Protein AF-Q46FE6-F1 (afdb_monomer_lite)

InterPro domains:
  IPR027417 P-loop containing nucleoside triphosphate hydrolase [G3DSA:3.40.50.300] (76-225)
  IPR027417 P-loop containing nucleoside triphosphate hydrolase [SSF52540] (108-269)

Foldseek 3Di:
DVVVVVLVPDPDPVVVVVVCVVCVVVVVVVVVVVVVVVVVVVVVVVVVVVVVVVVVPPPLPDQQWAAPPVVDDPVVVVLLPQDDQFAFPPDRPDGPLVVVVVCLLDQFFEEEEAEDPQLCLSSVLNVNLCCLQPDPVNCVRHPANSAEIERPCVNPLDLVSLLVSCVVPPAAAHEYEHEADDDDVSNVVSVSVSCVVRNYHYYYYYYPVVVVVVVVVCVPGRYHYTYTDAADCPSRDDPPDDPVLVVVLCVQCVRRNRSSSVSVVVVVVVVVVVVPDPPPPDDPDDDDD

Structure (mmCIF, N/CA/C/O backbone):
data_AF-Q46FE6-F1
#
_entry.id   AF-Q46FE6-F1
#
loop_
_atom_site.group_PDB
_atom_site.id
_atom_site.type_symbol
_atom_site.label_atom_id
_atom_site.label_alt_id
_atom_site.label_comp_id
_atom_site.label_asym_id
_atom_site.label_entity_id
_atom_site.label_seq_id
_atom_site.pdbx_PDB_ins_code
_atom_site.Cartn_x
_atom_site.Cartn_y
_atom_site.Cartn_z
_atom_site.occupancy
_atom_site.B_iso_or_equiv
_atom_site.auth_seq_id
_atom_site.auth_comp_id
_atom_site.auth_asym_id
_atom_site.auth_atom_id
_atom_site.pdbx_PDB_model_num
ATOM 1 N N . MET A 1 1 ? -34.879 49.549 -33.232 1.00 48.12 1 MET A N 1
ATOM 2 C CA . MET A 1 1 ? -34.877 50.236 -34.545 1.00 48.12 1 MET A CA 1
ATOM 3 C C . MET A 1 1 ? -35.399 51.673 -34.447 1.00 48.12 1 MET A C 1
ATOM 5 O O . MET A 1 1 ? -34.692 52.559 -34.894 1.00 48.12 1 MET A O 1
ATOM 9 N N . TYR A 1 2 ? -36.538 51.933 -33.786 1.00 47.12 2 TYR A N 1
ATOM 10 C CA . TYR A 1 2 ? -37.095 53.294 -33.601 1.00 47.12 2 TYR A CA 1
ATOM 11 C C . TYR A 1 2 ? -36.161 54.287 -32.868 1.00 47.12 2 TYR A C 1
ATOM 13 O O . TYR A 1 2 ? -36.036 55.432 -33.284 1.00 47.12 2 TYR A O 1
ATOM 21 N N . TYR A 1 3 ? -35.435 53.835 -31.837 1.00 50.91 3 TYR A N 1
ATOM 22 C CA . TYR A 1 3 ? -34.499 54.673 -31.067 1.00 50.91 3 TYR A CA 1
ATOM 23 C C . TYR A 1 3 ? -33.296 55.183 -31.879 1.00 50.91 3 TYR A C 1
ATOM 25 O O . TYR A 1 3 ? -32.854 56.307 -31.681 1.00 50.91 3 TYR A O 1
ATOM 33 N N . LEU A 1 4 ? -32.795 54.389 -32.832 1.00 49.22 4 LEU A N 1
ATOM 34 C CA . LEU A 1 4 ? -31.657 54.779 -33.677 1.00 49.22 4 LEU A CA 1
ATOM 35 C C . LEU A 1 4 ? -32.050 55.829 -34.730 1.00 49.22 4 LEU A C 1
ATOM 37 O O . LEU A 1 4 ? -31.233 56.676 -35.067 1.00 49.22 4 LEU A O 1
ATOM 41 N N . ILE A 1 5 ? -33.305 55.806 -35.196 1.00 50.84 5 ILE A N 1
ATOM 42 C CA . ILE A 1 5 ? -33.861 56.793 -36.141 1.00 50.84 5 ILE A CA 1
ATOM 43 C C . ILE A 1 5 ? -34.121 58.140 -35.444 1.00 50.84 5 ILE A C 1
ATOM 45 O O . ILE A 1 5 ? -33.958 59.198 -36.042 1.00 50.84 5 ILE A O 1
ATOM 49 N N . LEU A 1 6 ? -34.503 58.116 -34.163 1.00 51.59 6 LEU A N 1
ATOM 50 C CA . LEU A 1 6 ? -34.696 59.330 -33.364 1.00 51.59 6 LEU A CA 1
ATOM 51 C C . LEU A 1 6 ? -33.366 60.035 -33.067 1.00 51.59 6 LEU A C 1
ATOM 53 O O . LEU A 1 6 ? -33.278 61.249 -33.215 1.00 51.59 6 LEU A O 1
ATOM 57 N N . ILE A 1 7 ? -32.319 59.273 -32.735 1.00 56.00 7 ILE A N 1
ATOM 58 C CA . ILE A 1 7 ? -30.980 59.810 -32.451 1.00 56.00 7 ILE A CA 1
ATOM 59 C C . ILE A 1 7 ? -30.330 60.409 -33.711 1.00 56.00 7 ILE A C 1
ATOM 61 O O . ILE A 1 7 ? -29.624 61.406 -33.608 1.00 56.00 7 ILE A O 1
ATOM 65 N N . SER A 1 8 ? -30.601 59.872 -34.910 1.00 50.47 8 SER A N 1
ATOM 66 C CA . SER A 1 8 ? -30.028 60.408 -36.157 1.00 50.47 8 SER A CA 1
ATOM 67 C C . SER A 1 8 ? -30.632 61.740 -36.617 1.00 50.47 8 SER A C 1
ATOM 69 O O . SER A 1 8 ? -30.046 62.393 -37.474 1.00 50.47 8 SER A O 1
ATOM 71 N N . ASN A 1 9 ? -31.792 62.137 -36.080 1.00 53.78 9 ASN A N 1
ATOM 72 C CA . ASN A 1 9 ? -32.474 63.392 -36.428 1.00 53.78 9 ASN A CA 1
ATOM 73 C C . ASN A 1 9 ? -32.229 64.525 -35.415 1.00 53.78 9 ASN A C 1
ATOM 75 O O . ASN A 1 9 ? -32.675 65.649 -35.642 1.00 53.78 9 ASN A O 1
ATOM 79 N N . MET A 1 10 ? -31.526 64.259 -34.311 1.00 64.38 10 MET A N 1
ATOM 80 C CA . MET A 1 10 ? -31.152 65.276 -33.326 1.00 64.38 10 MET A CA 1
ATOM 81 C C . MET A 1 10 ? -29.807 65.896 -33.728 1.00 64.38 10 MET A C 1
ATOM 83 O O . MET A 1 10 ? -28.792 65.208 -33.766 1.00 64.38 10 MET A O 1
ATOM 87 N N . MET A 1 11 ? -29.786 67.194 -34.057 1.00 53.22 11 MET A N 1
ATOM 88 C CA . MET A 1 11 ? -28.569 67.879 -34.538 1.00 53.22 11 MET A CA 1
ATOM 89 C C . MET A 1 11 ? -27.708 68.497 -33.425 1.00 53.22 11 MET A C 1
ATOM 91 O O . MET A 1 11 ? -26.650 69.051 -33.718 1.00 53.22 11 MET A O 1
ATOM 95 N N . ASN A 1 12 ? -28.129 68.420 -32.158 1.00 67.69 12 ASN A N 1
ATOM 96 C CA . ASN A 1 12 ? -27.389 68.991 -31.036 1.00 67.69 12 ASN A CA 1
ATOM 97 C C . ASN A 1 12 ? -26.986 67.911 -30.021 1.00 67.69 12 ASN A C 1
ATOM 99 O O . ASN A 1 12 ? -27.822 67.149 -29.533 1.00 67.69 12 ASN A O 1
ATOM 103 N N . LEU A 1 13 ? -25.695 67.873 -29.681 1.00 54.94 13 LEU A N 1
ATOM 104 C CA . LEU A 1 13 ? -25.116 66.923 -28.729 1.00 54.94 13 LEU A CA 1
ATOM 105 C C . LEU A 1 13 ? -25.772 67.000 -27.342 1.00 54.94 13 LEU A C 1
ATOM 107 O O . LEU A 1 13 ? -25.928 65.963 -26.703 1.00 54.94 13 LEU A O 1
ATOM 111 N N . SER A 1 14 ? -26.218 68.183 -26.900 1.00 65.62 14 SER A N 1
ATOM 112 C CA . SER A 1 14 ? -26.852 68.333 -25.581 1.00 65.62 14 SER A CA 1
ATOM 113 C C . SER A 1 14 ? -28.223 67.650 -25.489 1.00 65.62 14 SER A C 1
ATOM 115 O O . SER A 1 14 ? -28.609 67.164 -24.424 1.00 65.62 14 SER A O 1
ATOM 117 N N . GLU A 1 15 ? -28.960 67.565 -26.599 1.00 62.66 15 GLU A N 1
ATOM 118 C CA . GLU A 1 15 ? -30.253 66.873 -26.652 1.00 62.66 15 GLU A CA 1
ATOM 119 C C . GLU A 1 15 ? -30.069 65.353 -26.638 1.00 62.66 15 GLU A C 1
ATOM 121 O O . GLU A 1 15 ? -30.792 64.649 -25.930 1.00 62.66 15 GLU A O 1
ATOM 126 N N . ILE A 1 16 ? -29.047 64.856 -27.344 1.00 57.28 16 ILE A N 1
ATOM 127 C CA . ILE A 1 16 ? -28.654 63.441 -27.328 1.00 57.28 16 ILE A CA 1
ATOM 128 C C . ILE A 1 16 ? -28.212 63.032 -25.917 1.00 57.28 16 ILE A C 1
ATOM 130 O O . ILE A 1 16 ? -28.649 62.000 -25.408 1.00 57.28 16 ILE A O 1
ATOM 134 N N . GLU A 1 17 ? -27.398 63.853 -25.254 1.00 56.66 17 GLU A N 1
ATOM 135 C CA . GLU A 1 17 ? -26.891 63.582 -23.906 1.00 56.66 17 GLU A CA 1
ATOM 136 C C . GLU A 1 17 ? -28.017 63.568 -22.858 1.00 56.66 17 GLU A C 1
ATOM 138 O O . GLU A 1 17 ? -28.085 62.666 -22.022 1.00 56.66 17 GLU A O 1
ATOM 143 N N . THR A 1 18 ? -28.977 64.493 -22.960 1.00 67.19 18 THR A N 1
ATOM 144 C CA . THR A 1 18 ? -30.162 64.526 -22.084 1.00 67.19 18 THR A CA 1
ATOM 145 C C . THR A 1 18 ? -31.063 63.307 -22.314 1.00 67.19 18 THR A C 1
ATOM 147 O O . THR A 1 18 ? -31.519 62.672 -21.359 1.00 67.19 18 THR A O 1
ATOM 150 N N . TYR A 1 19 ? -31.283 62.918 -23.574 1.00 63.41 19 TYR A N 1
ATOM 151 C CA . TYR A 1 19 ? -32.098 61.754 -23.923 1.00 63.41 19 TYR A CA 1
ATOM 152 C C . TYR A 1 19 ? -31.478 60.441 -23.424 1.00 63.41 19 TYR A C 1
ATOM 154 O O . TYR A 1 19 ? -32.167 59.626 -22.801 1.00 63.41 19 TYR A O 1
ATOM 162 N N . ILE A 1 20 ? -30.168 60.267 -23.634 1.00 57.81 20 ILE A N 1
ATOM 163 C CA . ILE A 1 20 ? -29.399 59.106 -23.173 1.00 57.81 20 ILE A CA 1
ATOM 164 C C . ILE A 1 20 ? -29.405 59.027 -21.643 1.00 57.81 20 ILE A C 1
ATOM 166 O O . ILE A 1 20 ? -29.711 57.966 -21.104 1.00 57.81 20 ILE A O 1
ATOM 170 N N . ASN A 1 21 ? -29.167 60.137 -20.937 1.00 59.41 21 ASN A N 1
ATOM 171 C CA . ASN A 1 21 ? -29.178 60.157 -19.471 1.00 59.41 21 ASN A CA 1
ATOM 172 C C . ASN A 1 21 ? -30.553 59.822 -18.878 1.00 59.41 21 ASN A C 1
ATOM 174 O O . ASN A 1 21 ? -30.626 59.101 -17.887 1.00 59.41 21 ASN A O 1
ATOM 178 N N . THR A 1 22 ? -31.645 60.239 -19.524 1.00 65.56 22 THR A N 1
ATOM 179 C CA . THR A 1 22 ? -33.011 59.914 -19.065 1.00 65.56 22 THR A CA 1
ATOM 180 C C . THR A 1 22 ? -33.338 58.416 -19.229 1.00 65.56 22 THR A C 1
ATOM 182 O O . THR A 1 22 ? -34.149 57.865 -18.491 1.00 65.56 22 THR A O 1
ATOM 185 N N . HIS A 1 23 ? -32.705 57.723 -20.183 1.00 57.75 23 HIS A N 1
ATOM 186 C CA . HIS A 1 23 ? -33.013 56.319 -20.504 1.00 57.75 23 HIS A CA 1
ATOM 187 C C . HIS A 1 23 ? -31.938 55.328 -20.017 1.00 57.75 23 HIS A C 1
ATOM 189 O O . HIS A 1 23 ? -32.174 54.117 -20.009 1.00 57.75 23 HIS A O 1
ATOM 195 N N . LEU A 1 24 ? -30.782 55.823 -19.565 1.00 54.03 24 LEU A N 1
ATOM 196 C CA . LEU A 1 24 ? -29.674 55.037 -19.013 1.00 54.03 24 LEU A CA 1
ATOM 197 C C . LEU A 1 24 ? -30.072 54.263 -17.752 1.00 54.03 24 LEU A C 1
ATOM 199 O O . LEU A 1 24 ? -29.696 53.099 -17.622 1.00 54.03 24 LEU A O 1
ATOM 2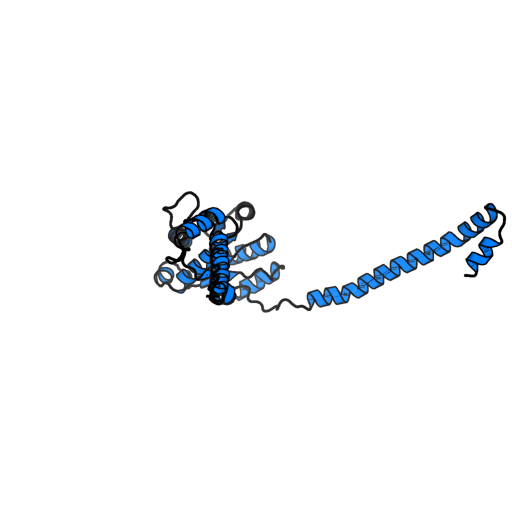03 N N . GLU A 1 25 ? -30.890 54.848 -16.872 1.00 56.03 25 GLU A N 1
ATOM 204 C CA . GLU A 1 25 ? -31.422 54.140 -15.697 1.00 56.03 25 GLU A CA 1
ATOM 205 C C . GLU A 1 25 ? -32.299 52.951 -16.108 1.00 56.03 25 GLU A C 1
ATOM 207 O O . GLU A 1 25 ? -32.185 51.860 -15.552 1.00 56.03 25 GLU A O 1
ATOM 212 N N . SER A 1 26 ? -33.104 53.107 -17.161 1.00 54.34 26 SER A N 1
ATOM 213 C CA . SER A 1 26 ? -33.948 52.023 -17.680 1.00 54.34 26 SER A CA 1
ATOM 214 C C . SER A 1 26 ? -33.115 50.906 -18.324 1.00 54.34 26 SER A C 1
ATOM 216 O O . SER A 1 26 ? -33.401 49.726 -18.129 1.00 54.34 26 SER A O 1
ATOM 218 N N . ILE A 1 27 ? -32.038 51.250 -19.041 1.00 55.53 27 ILE A N 1
ATOM 219 C CA . ILE A 1 27 ? -31.111 50.274 -19.641 1.00 55.53 27 ILE A CA 1
ATOM 220 C C . ILE A 1 27 ? -30.300 49.545 -18.558 1.00 55.53 27 ILE A C 1
ATOM 222 O O . ILE A 1 27 ? -30.116 48.330 -18.651 1.00 55.53 27 ILE A O 1
ATOM 226 N N . SER A 1 28 ? -29.864 50.249 -17.509 1.00 53.69 28 SER A N 1
ATOM 227 C CA . SER A 1 28 ? -29.183 49.687 -16.333 1.00 53.69 28 SER A CA 1
ATOM 228 C C . SER A 1 28 ? -30.071 48.693 -15.579 1.00 53.69 28 SER A C 1
ATOM 230 O O . SER A 1 28 ? -29.632 47.590 -15.246 1.00 53.69 28 SER A O 1
ATOM 232 N N . VAL A 1 29 ? -31.342 49.035 -15.364 1.00 55.00 29 VAL A N 1
ATOM 233 C CA . VAL A 1 29 ? -32.309 48.147 -14.708 1.00 55.00 29 VAL A CA 1
ATOM 234 C C . VAL A 1 29 ? -32.585 46.914 -15.571 1.00 55.00 29 VAL A C 1
ATOM 236 O O . VAL A 1 29 ? -32.535 45.796 -15.064 1.00 55.00 29 VAL A O 1
ATOM 239 N N . VAL A 1 30 ? -32.778 47.070 -16.885 1.00 54.84 30 VAL A N 1
ATOM 240 C CA . VAL A 1 30 ? -33.008 45.935 -17.799 1.00 54.84 30 VAL A CA 1
ATOM 241 C C . VAL A 1 30 ? -31.784 45.018 -17.893 1.00 54.84 30 VAL A C 1
ATOM 243 O O . VAL A 1 30 ? -31.932 43.797 -17.851 1.00 54.84 30 VAL A O 1
ATOM 246 N N . THR A 1 31 ? -30.570 45.568 -17.957 1.00 55.00 31 THR A N 1
ATOM 247 C CA . THR A 1 31 ? -29.330 44.767 -17.977 1.00 55.00 31 THR A CA 1
ATOM 248 C C . THR A 1 31 ? -29.062 44.072 -16.647 1.00 55.00 31 THR A C 1
ATOM 250 O O . THR A 1 31 ? -28.608 42.929 -16.646 1.00 55.00 31 THR A O 1
ATOM 253 N N . THR A 1 32 ? -29.420 44.694 -15.522 1.00 55.72 32 THR A N 1
ATOM 254 C CA . THR A 1 32 ? -29.305 44.081 -14.192 1.00 55.72 32 THR A CA 1
ATOM 255 C C . THR A 1 32 ? -30.332 42.963 -14.013 1.00 55.72 32 THR A C 1
ATOM 257 O O . THR A 1 32 ? -29.978 41.874 -13.566 1.00 55.72 32 THR A O 1
ATOM 260 N N . ILE A 1 33 ? -31.583 43.170 -14.438 1.00 56.84 33 ILE A N 1
ATOM 261 C CA . ILE A 1 33 ? -32.623 42.132 -14.417 1.00 56.84 33 ILE A CA 1
ATOM 262 C C . ILE A 1 33 ? -32.221 40.960 -15.317 1.00 56.84 33 ILE A C 1
ATOM 264 O O . ILE A 1 33 ? -32.300 39.812 -14.882 1.00 56.84 33 ILE A O 1
ATOM 268 N N . LEU A 1 34 ? -31.732 41.216 -16.534 1.00 51.91 34 LEU A N 1
ATOM 269 C CA . LEU A 1 34 ? -31.258 40.161 -17.436 1.00 51.91 34 LEU A CA 1
ATOM 270 C C . LEU A 1 34 ? -30.032 39.430 -16.869 1.00 51.91 34 LEU A C 1
ATOM 272 O O . LEU A 1 34 ? -29.997 38.202 -16.903 1.00 51.91 34 LEU A O 1
ATOM 276 N N . GLY A 1 35 ? -29.069 40.145 -16.282 1.00 58.19 35 GLY A N 1
ATOM 277 C CA . GLY A 1 35 ? -27.884 39.551 -15.656 1.00 58.19 35 GLY A CA 1
ATOM 278 C C . GLY A 1 35 ? -28.224 38.650 -14.464 1.00 58.19 35 GLY A C 1
ATOM 279 O O . GLY A 1 35 ? -27.747 37.516 -14.384 1.00 58.19 35 GLY A O 1
ATOM 280 N N . VAL A 1 36 ? -29.115 39.106 -13.577 1.00 58.72 36 VAL A N 1
ATOM 281 C CA . VAL A 1 36 ? -29.601 38.319 -12.430 1.00 58.72 36 VAL A CA 1
ATOM 282 C C . VAL A 1 36 ? -30.422 37.114 -12.900 1.00 58.72 36 VAL A C 1
ATOM 284 O O . VAL A 1 36 ? -30.271 36.017 -12.361 1.00 58.72 36 VAL A O 1
ATOM 287 N N . SER A 1 37 ? -31.228 37.276 -13.952 1.00 61.78 37 SER A N 1
ATOM 288 C CA . SER A 1 37 ? -32.029 36.190 -14.530 1.00 61.78 37 SER A CA 1
ATOM 289 C C . SER A 1 37 ? -31.157 35.104 -15.163 1.00 61.78 37 SER A C 1
ATOM 291 O O . SER A 1 37 ? -31.421 33.920 -14.963 1.00 61.78 37 SER A O 1
ATOM 293 N N . VAL A 1 38 ? -30.085 35.481 -15.869 1.00 63.56 38 VAL A N 1
ATOM 294 C CA . VAL A 1 38 ? -29.125 34.538 -16.467 1.00 63.56 38 VAL A CA 1
ATOM 295 C C . VAL A 1 38 ? -28.340 33.790 -15.388 1.00 63.56 38 VAL A C 1
ATOM 297 O O . VAL A 1 38 ? -28.182 32.576 -15.494 1.00 63.56 38 VAL A O 1
ATOM 300 N N . LEU A 1 39 ? -27.904 34.460 -14.316 1.00 62.41 39 LEU A N 1
ATOM 301 C CA . LEU A 1 39 ? -27.237 33.795 -13.188 1.00 62.41 39 LEU A CA 1
ATOM 302 C C . LEU A 1 39 ? -28.177 32.837 -12.440 1.00 62.41 39 LEU A C 1
ATOM 304 O O . LEU A 1 39 ? -27.767 31.732 -12.082 1.00 62.41 39 LEU A O 1
ATOM 308 N N . GLY A 1 40 ? -29.444 33.219 -12.257 1.00 63.44 40 GLY A N 1
ATOM 309 C CA . GLY A 1 40 ? -30.478 32.351 -11.692 1.00 63.44 40 GLY A CA 1
ATOM 310 C C . GLY A 1 40 ? -30.757 31.124 -12.564 1.00 63.44 40 GLY A C 1
ATOM 311 O O . GLY A 1 40 ? -30.813 30.006 -12.051 1.00 63.44 40 GLY A O 1
ATOM 312 N N . LEU A 1 41 ? -30.850 31.307 -13.886 1.00 62.56 41 LEU A N 1
ATOM 313 C CA . LEU A 1 41 ? -31.011 30.227 -14.866 1.00 62.56 41 LEU A CA 1
ATOM 314 C C . LEU A 1 41 ? -29.798 29.299 -14.905 1.00 62.56 41 LEU A C 1
ATOM 316 O O . LEU A 1 41 ? -29.973 28.084 -14.892 1.00 62.56 41 LEU A O 1
ATOM 320 N N . LEU A 1 42 ? -28.575 29.836 -14.883 1.00 58.81 42 LEU A N 1
ATOM 321 C CA . LEU A 1 42 ? -27.358 29.031 -14.791 1.00 58.81 42 LEU A CA 1
ATOM 322 C C . LEU A 1 42 ? -27.342 28.233 -13.485 1.00 58.81 42 LEU A C 1
ATOM 324 O O . LEU A 1 42 ? -27.156 27.021 -13.525 1.00 58.81 42 LEU A O 1
ATOM 328 N N . GLY A 1 43 ? -27.629 28.855 -12.338 1.00 62.53 43 GLY A N 1
ATOM 329 C CA . GLY A 1 43 ? -27.749 28.150 -11.057 1.00 62.53 43 GLY A CA 1
ATOM 330 C C . GLY A 1 43 ? -28.816 27.048 -11.077 1.00 62.53 43 GLY A C 1
ATOM 331 O O . GLY A 1 43 ? -28.580 25.949 -10.568 1.00 62.53 43 GLY A O 1
ATOM 332 N N . TYR A 1 44 ? -29.959 27.306 -11.719 1.00 67.94 44 TYR A N 1
ATOM 333 C CA . TYR A 1 44 ? -31.041 26.337 -11.882 1.00 67.94 44 TYR A CA 1
ATOM 334 C C . TYR A 1 44 ? -30.680 25.201 -12.843 1.00 67.94 44 TYR A C 1
ATOM 336 O O . TYR A 1 44 ? -31.029 24.067 -12.547 1.00 67.94 44 TYR A O 1
ATOM 344 N N . MET A 1 45 ? -29.944 25.454 -13.932 1.00 61.19 45 MET A N 1
ATOM 345 C CA . MET A 1 45 ? -29.458 24.411 -14.849 1.00 61.19 45 MET A CA 1
ATOM 346 C C . MET A 1 45 ? -28.287 23.610 -14.265 1.00 61.19 45 MET A C 1
ATOM 348 O O . MET A 1 45 ? -28.179 22.405 -14.493 1.00 61.19 45 MET A O 1
ATOM 352 N N . PHE A 1 46 ? -27.431 24.236 -13.455 1.00 60.69 46 PHE A N 1
ATOM 353 C CA . PHE A 1 46 ? -26.352 23.543 -12.753 1.00 60.69 46 PHE A CA 1
ATOM 354 C C . PHE A 1 46 ? -26.856 22.712 -11.572 1.00 60.69 46 PHE A C 1
ATOM 356 O O . PHE A 1 46 ? -26.171 21.776 -11.171 1.00 60.69 46 PHE A O 1
ATOM 363 N N . LYS A 1 47 ? -28.046 22.981 -11.022 1.00 61.75 47 LYS A N 1
ATOM 364 C CA . LYS A 1 47 ? -28.641 22.177 -9.943 1.00 61.75 47 LYS A CA 1
ATOM 365 C C . LYS A 1 47 ? -28.925 20.719 -10.355 1.00 61.75 47 LYS A C 1
ATOM 367 O O . LYS A 1 47 ? -28.412 19.838 -9.666 1.00 61.75 47 LYS A O 1
ATOM 372 N N . PRO A 1 48 ? -29.630 20.415 -11.463 1.00 57.28 48 PRO A N 1
ATOM 373 C CA . PRO A 1 48 ? -29.806 19.052 -11.944 1.00 57.28 48 PRO A CA 1
ATOM 374 C C . PRO A 1 48 ? -28.497 18.452 -12.451 1.00 57.28 48 PRO A C 1
ATOM 376 O O . PRO A 1 48 ? -28.319 17.259 -12.280 1.00 57.28 48 PRO A O 1
ATOM 379 N N . ILE A 1 49 ? -27.539 19.230 -12.976 1.00 57.34 49 ILE A N 1
ATOM 380 C CA . ILE A 1 49 ? -26.197 18.713 -13.320 1.00 57.34 49 ILE A CA 1
ATOM 381 C C . ILE A 1 49 ? -25.422 18.321 -12.056 1.00 57.34 49 ILE A C 1
ATOM 383 O O . ILE A 1 49 ? -24.812 17.262 -12.017 1.00 57.34 49 ILE A O 1
ATOM 387 N N . ARG A 1 50 ? -25.478 19.115 -10.985 1.00 51.59 50 ARG A N 1
ATOM 388 C CA . ARG A 1 50 ? -24.862 18.808 -9.684 1.00 51.59 50 ARG A CA 1
ATOM 389 C C . ARG A 1 50 ? -25.552 17.631 -9.001 1.00 51.59 50 ARG A C 1
ATOM 391 O O . ARG A 1 50 ? -24.882 16.806 -8.385 1.00 51.59 50 ARG A O 1
ATOM 398 N N . GLU A 1 51 ? -26.874 17.533 -9.116 1.00 52.66 51 GLU A N 1
ATOM 399 C CA . GLU A 1 51 ? -27.637 16.373 -8.659 1.00 52.66 51 GLU A CA 1
ATOM 400 C C . GLU A 1 51 ? -27.384 15.143 -9.528 1.00 52.66 51 GLU A C 1
ATOM 402 O O . GLU A 1 51 ? -27.319 14.061 -8.969 1.00 52.66 51 GLU A O 1
ATOM 407 N N . TYR A 1 52 ? -27.155 15.286 -10.837 1.00 46.81 52 TYR A N 1
ATOM 408 C CA . TYR A 1 52 ? -26.780 14.208 -11.756 1.00 46.81 52 TYR A CA 1
ATOM 409 C C . TYR A 1 52 ? -25.340 13.751 -11.522 1.00 46.81 52 TYR A C 1
ATOM 411 O O . TYR A 1 52 ? -25.105 12.560 -11.455 1.00 46.81 52 TYR A O 1
ATOM 419 N N . ILE A 1 53 ? -24.391 14.652 -11.259 1.00 47.25 53 ILE A N 1
ATOM 420 C CA . ILE A 1 53 ? -23.030 14.314 -10.807 1.00 47.25 53 ILE A CA 1
ATOM 421 C C . ILE A 1 53 ? -23.071 13.632 -9.427 1.00 47.25 53 ILE A C 1
ATOM 423 O O . ILE A 1 53 ? -22.288 12.724 -9.175 1.00 47.25 53 ILE A O 1
ATOM 427 N N . ARG A 1 54 ? -24.020 13.994 -8.547 1.00 40.38 54 ARG A N 1
ATOM 428 C CA . ARG A 1 54 ? -24.302 13.251 -7.300 1.00 40.38 54 ARG A CA 1
ATOM 429 C C . ARG A 1 54 ? -25.045 11.920 -7.532 1.00 40.38 54 ARG A C 1
ATOM 431 O O . ARG A 1 54 ? -24.876 11.008 -6.727 1.00 40.38 54 ARG A O 1
ATOM 438 N N . LYS A 1 55 ? -25.871 11.811 -8.585 1.00 33.38 55 LYS A N 1
ATOM 439 C CA . LYS A 1 55 ? -26.677 10.632 -8.980 1.00 33.38 55 LYS A CA 1
ATOM 440 C C . LYS A 1 55 ? -25.957 9.667 -9.915 1.00 33.38 55 LYS A C 1
ATOM 442 O O . LYS A 1 55 ? -26.394 8.523 -9.991 1.00 33.38 55 LYS A O 1
ATOM 447 N N . VAL A 1 56 ? -24.839 10.049 -10.538 1.00 35.84 56 VAL A N 1
ATOM 448 C CA . VAL A 1 56 ? -23.759 9.126 -10.920 1.00 35.84 56 VAL A CA 1
ATOM 449 C C . VAL A 1 56 ? -23.131 8.681 -9.605 1.00 35.84 56 VAL A C 1
ATOM 451 O O . VAL A 1 56 ? -22.034 9.049 -9.198 1.00 35.84 56 VAL A O 1
ATOM 454 N N . SER A 1 57 ? -23.972 7.971 -8.872 1.00 35.78 57 SER A N 1
ATOM 455 C CA . SER A 1 57 ? -23.799 7.482 -7.542 1.00 35.78 57 SER A CA 1
ATOM 456 C C . SER A 1 57 ? -22.595 6.575 -7.585 1.00 35.78 57 SER A C 1
ATOM 458 O O . SER A 1 57 ? -22.625 5.490 -8.173 1.00 35.78 57 SER A O 1
ATOM 460 N N . THR A 1 58 ? -21.541 7.017 -6.913 1.00 43.66 58 THR A N 1
ATOM 461 C CA . THR A 1 58 ? -20.703 6.107 -6.151 1.00 43.66 58 THR A CA 1
ATOM 462 C C . THR A 1 58 ? -21.618 5.051 -5.528 1.00 43.66 58 THR A C 1
ATOM 464 O O . THR A 1 58 ? -22.588 5.413 -4.855 1.00 43.66 58 THR A O 1
ATOM 467 N N . PRO A 1 59 ? -21.392 3.750 -5.766 1.00 41.44 59 PRO A N 1
ATOM 468 C CA . PRO A 1 59 ? -22.173 2.743 -5.079 1.00 41.44 59 PRO A CA 1
ATOM 469 C C . PRO A 1 59 ? -21.967 2.987 -3.584 1.00 41.44 59 PRO A C 1
ATOM 471 O O . PRO A 1 59 ? -20.836 2.889 -3.103 1.00 41.44 59 PRO A O 1
ATOM 474 N N . LYS A 1 60 ? -23.044 3.291 -2.847 1.00 46.06 60 LYS A N 1
ATOM 475 C CA . LYS A 1 60 ? -23.062 3.301 -1.368 1.00 46.06 60 LYS A CA 1
ATOM 476 C C . LYS A 1 60 ? -22.615 1.950 -0.768 1.00 46.06 60 LYS A C 1
ATOM 478 O O . LYS A 1 60 ? -22.374 1.843 0.439 1.00 46.06 60 LYS A O 1
ATOM 483 N N . ASP A 1 61 ? -22.450 0.957 -1.639 1.00 54.19 61 ASP A N 1
ATOM 484 C CA . ASP A 1 61 ? -22.127 -0.435 -1.365 1.00 54.19 61 ASP A CA 1
ATOM 485 C C . ASP A 1 61 ? -20.728 -0.852 -1.823 1.00 54.19 61 ASP A C 1
ATOM 487 O O . ASP A 1 61 ? -20.401 -2.031 -1.732 1.00 54.19 61 ASP A O 1
ATOM 491 N N . ALA A 1 62 ? -19.878 0.071 -2.300 1.00 63.34 62 ALA A N 1
ATOM 492 C CA . ALA A 1 62 ? -18.468 -0.276 -2.465 1.00 63.34 62 ALA A CA 1
ATOM 493 C C . ALA A 1 62 ? -17.931 -0.779 -1.115 1.00 63.34 62 ALA A C 1
ATOM 495 O O . ALA A 1 62 ? -18.244 -0.216 -0.066 1.00 63.34 62 ALA A O 1
ATOM 496 N N . ASP A 1 63 ? -17.183 -1.876 -1.115 1.00 83.31 63 ASP A N 1
ATOM 497 C CA . ASP A 1 63 ? -16.613 -2.402 0.116 1.00 83.31 63 ASP A CA 1
ATOM 498 C C . ASP A 1 63 ? -15.414 -1.540 0.533 1.00 83.31 63 ASP A C 1
ATOM 500 O O . ASP A 1 63 ? -14.452 -1.386 -0.220 1.00 83.31 63 ASP A O 1
ATOM 504 N N . ILE A 1 64 ? -15.465 -0.977 1.745 1.00 89.88 64 ILE A N 1
ATOM 505 C CA . ILE A 1 64 ? -14.345 -0.213 2.318 1.00 89.88 64 ILE A CA 1
ATOM 506 C C . ILE A 1 64 ? -13.138 -1.106 2.624 1.00 89.88 64 ILE A C 1
ATOM 508 O O . ILE A 1 64 ? -12.000 -0.652 2.562 1.00 89.88 64 ILE A O 1
ATOM 512 N N . LEU A 1 65 ? -13.389 -2.374 2.948 1.00 91.00 65 LEU A N 1
ATOM 513 C CA . LEU A 1 65 ? -12.380 -3.382 3.235 1.00 91.00 65 LEU A CA 1
ATOM 514 C C . LEU A 1 65 ? -12.497 -4.483 2.191 1.00 91.00 65 LEU A C 1
ATOM 516 O O . LEU A 1 65 ? -13.529 -5.147 2.113 1.00 91.00 65 LEU A O 1
ATOM 520 N N . VAL A 1 66 ? -11.441 -4.680 1.412 1.00 90.69 66 VAL A N 1
ATOM 521 C CA . VAL A 1 66 ? -11.425 -5.648 0.312 1.00 90.69 66 VAL A CA 1
ATOM 522 C C . VAL A 1 66 ? -10.151 -6.477 0.327 1.00 90.69 66 VAL A C 1
ATOM 524 O O . VAL A 1 66 ? -9.102 -6.045 0.799 1.00 90.69 66 VAL A O 1
ATOM 527 N N . GLU A 1 67 ? -10.242 -7.694 -0.191 1.00 87.88 67 GLU A N 1
ATOM 528 C CA . GLU A 1 67 ? -9.062 -8.506 -0.479 1.00 87.88 67 GLU A CA 1
ATOM 529 C C . GLU A 1 67 ? -8.330 -7.966 -1.716 1.00 87.88 67 GLU A C 1
ATOM 531 O O . GLU A 1 67 ? -8.913 -7.245 -2.529 1.00 87.88 67 GLU A O 1
ATOM 536 N N . TYR A 1 68 ? -7.037 -8.280 -1.851 1.00 87.19 68 TYR A N 1
ATOM 537 C CA . TYR A 1 68 ? -6.206 -7.698 -2.912 1.00 87.19 68 TYR A CA 1
ATOM 538 C C . TYR A 1 68 ? -6.720 -8.050 -4.319 1.00 87.19 68 TYR A C 1
ATOM 540 O O . TYR A 1 68 ? -6.672 -7.221 -5.219 1.00 87.19 68 TYR A O 1
ATOM 548 N N . ASP A 1 69 ? -7.243 -9.260 -4.506 1.00 85.62 69 ASP A N 1
ATOM 549 C CA . ASP A 1 69 ? -7.785 -9.765 -5.773 1.00 85.62 69 ASP A CA 1
ATOM 550 C C . ASP A 1 69 ? -9.060 -9.035 -6.216 1.00 85.62 69 ASP A C 1
ATOM 552 O O . ASP A 1 69 ? -9.351 -8.974 -7.405 1.00 85.62 69 ASP A O 1
ATOM 556 N N . LYS A 1 70 ? -9.795 -8.442 -5.270 1.00 87.81 70 LYS A N 1
ATOM 557 C CA . LYS A 1 70 ? -10.949 -7.569 -5.530 1.00 87.81 70 LYS A CA 1
ATOM 558 C C . LYS A 1 70 ? -10.579 -6.087 -5.582 1.00 87.81 70 LYS A C 1
ATOM 560 O O . LYS A 1 70 ? -11.353 -5.287 -6.104 1.00 87.81 70 LYS A O 1
ATOM 565 N N . TYR A 1 71 ? -9.443 -5.706 -4.997 1.00 86.31 71 TYR A N 1
ATOM 566 C CA . TYR A 1 71 ? -8.952 -4.327 -5.000 1.00 86.31 71 TYR A CA 1
ATOM 567 C C . TYR A 1 71 ? -8.353 -3.938 -6.358 1.00 86.31 71 TYR A C 1
ATOM 569 O O . TYR A 1 71 ? -8.544 -2.808 -6.808 1.00 86.31 71 TYR A O 1
ATOM 577 N N . PHE A 1 72 ? -7.651 -4.870 -7.005 1.00 84.81 72 PHE A N 1
ATOM 578 C CA . PHE A 1 72 ? -7.010 -4.673 -8.304 1.00 84.81 72 PHE A CA 1
ATOM 579 C C . PHE A 1 72 ? -7.785 -5.379 -9.417 1.00 84.81 72 PHE A C 1
ATOM 581 O O . PHE A 1 72 ? -8.363 -6.443 -9.218 1.00 84.81 72 PHE A O 1
ATOM 588 N N . THR A 1 73 ? -7.768 -4.801 -10.613 1.00 84.38 73 THR A N 1
ATOM 589 C CA . THR A 1 73 ? -8.271 -5.462 -11.822 1.00 84.38 73 THR A CA 1
ATOM 590 C C . THR A 1 73 ? -7.336 -6.592 -12.262 1.00 84.38 73 THR A C 1
ATOM 592 O O . THR A 1 73 ? -6.135 -6.556 -11.987 1.00 84.38 73 THR A O 1
ATOM 595 N N . GLU A 1 74 ? -7.851 -7.567 -13.017 1.00 80.50 74 GLU A N 1
ATOM 596 C CA . GLU A 1 74 ? -7.039 -8.663 -13.578 1.00 80.50 74 GLU A CA 1
ATOM 597 C C . GLU A 1 74 ? -5.837 -8.133 -14.374 1.00 80.50 74 GLU A C 1
ATOM 599 O O . GLU A 1 74 ? -4.706 -8.548 -14.142 1.00 80.50 74 GLU A O 1
ATOM 604 N N . LYS A 1 75 ? -6.055 -7.114 -15.216 1.00 78.62 75 LYS A N 1
ATOM 605 C CA . LYS A 1 75 ? -4.993 -6.462 -15.999 1.00 78.62 75 LYS A CA 1
ATOM 606 C C . LYS A 1 75 ? -3.920 -5.797 -15.133 1.00 78.62 75 LYS A C 1
ATOM 608 O O . LYS A 1 75 ? -2.756 -5.752 -15.526 1.00 78.62 75 LYS A O 1
ATOM 613 N N . GLU A 1 76 ? -4.288 -5.223 -13.987 1.00 80.38 76 GLU A N 1
ATOM 614 C CA . GLU A 1 76 ? -3.313 -4.669 -13.038 1.00 80.38 76 GLU A CA 1
ATOM 615 C C . GLU A 1 76 ? -2.511 -5.791 -12.371 1.00 80.38 76 GLU A C 1
ATOM 617 O O . GLU A 1 76 ? -1.291 -5.686 -12.262 1.00 80.38 76 GLU A O 1
ATOM 622 N N . LEU A 1 77 ? -3.169 -6.885 -11.979 1.00 81.00 77 LEU A N 1
ATOM 623 C CA . LEU A 1 77 ? -2.511 -8.038 -11.365 1.00 81.00 77 LEU A CA 1
ATOM 624 C C . LEU A 1 77 ? -1.553 -8.751 -12.326 1.00 81.00 77 LEU A C 1
ATOM 626 O O . LEU A 1 77 ? -0.466 -9.135 -11.900 1.00 81.00 77 LEU A O 1
ATOM 630 N N . GLU A 1 78 ? -1.912 -8.888 -13.603 1.00 79.06 78 GLU A N 1
ATOM 631 C CA . GLU A 1 78 ? -1.054 -9.468 -14.645 1.00 79.06 78 GLU A CA 1
ATOM 632 C C . GLU A 1 78 ? 0.253 -8.685 -14.804 1.00 79.06 78 GLU A C 1
ATOM 634 O O . GLU A 1 78 ? 1.336 -9.267 -14.743 1.00 79.06 78 GLU A O 1
ATOM 639 N N . LYS A 1 79 ? 0.170 -7.352 -14.913 1.00 72.31 79 LYS A N 1
ATOM 640 C CA . LYS A 1 79 ? 1.351 -6.470 -14.993 1.00 72.31 79 LYS A CA 1
ATOM 641 C C . LYS A 1 79 ? 2.242 -6.569 -13.761 1.00 72.31 79 LYS A C 1
ATOM 643 O O . LYS A 1 79 ? 3.455 -6.399 -13.841 1.00 72.31 79 LYS A O 1
ATOM 648 N N . LEU A 1 80 ? 1.631 -6.828 -12.611 1.00 73.25 80 LEU A N 1
ATOM 649 C CA . LEU A 1 80 ? 2.323 -6.988 -11.343 1.00 73.25 80 LEU A CA 1
ATOM 650 C C . LEU A 1 80 ? 2.802 -8.427 -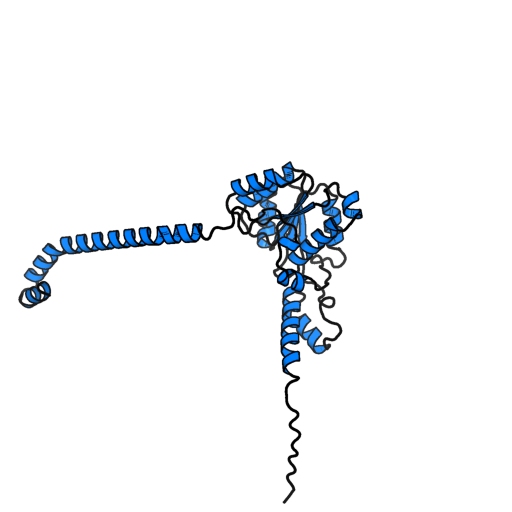11.121 1.00 73.25 80 LEU A C 1
ATOM 652 O O . LEU A 1 80 ? 3.436 -8.674 -10.110 1.00 73.25 80 LEU A O 1
ATOM 656 N N . ASN A 1 81 ? 2.566 -9.389 -12.015 1.00 71.75 81 ASN A N 1
ATOM 657 C CA . ASN A 1 81 ? 2.994 -10.774 -11.789 1.00 71.75 81 ASN A CA 1
ATOM 658 C C . ASN A 1 81 ? 4.472 -11.033 -12.137 1.00 71.75 81 ASN A C 1
ATOM 660 O O . ASN A 1 81 ? 4.951 -12.159 -12.029 1.00 71.75 81 ASN A O 1
ATOM 664 N N . ILE A 1 82 ? 5.207 -9.992 -12.532 1.00 68.62 82 ILE A N 1
ATOM 665 C CA . ILE A 1 82 ? 6.621 -10.089 -12.889 1.00 68.62 82 ILE A CA 1
ATOM 666 C C . ILE A 1 82 ? 7.447 -10.210 -11.597 1.00 68.62 82 ILE A C 1
ATOM 668 O O . ILE A 1 82 ? 7.300 -9.373 -10.695 1.00 68.62 82 ILE A O 1
ATOM 672 N N . PRO A 1 83 ? 8.260 -11.271 -11.449 1.00 64.19 83 PRO A N 1
ATOM 673 C CA . PRO A 1 83 ? 9.039 -11.490 -10.241 1.00 64.19 83 PRO A CA 1
ATOM 674 C C . PRO A 1 83 ? 10.214 -10.514 -10.197 1.00 64.19 83 PRO A C 1
ATOM 676 O O . PRO A 1 83 ? 11.056 -10.504 -11.085 1.00 64.19 83 PRO A O 1
ATOM 679 N N . TYR A 1 84 ? 10.295 -9.705 -9.145 1.00 66.50 84 TYR A N 1
ATOM 680 C CA . TYR A 1 84 ? 11.492 -8.926 -8.846 1.00 66.50 84 TYR A CA 1
ATOM 681 C C . TYR A 1 84 ? 11.677 -8.756 -7.347 1.00 66.50 84 TYR A C 1
ATOM 683 O O . TYR A 1 84 ? 10.721 -8.818 -6.575 1.00 66.50 84 TYR A O 1
ATOM 691 N N . ILE A 1 85 ? 12.929 -8.559 -6.934 1.00 60.84 85 ILE A N 1
ATOM 692 C CA . ILE A 1 85 ? 13.289 -8.422 -5.524 1.00 60.84 85 ILE A CA 1
ATOM 693 C C . ILE A 1 85 ? 13.370 -6.937 -5.188 1.00 60.84 85 ILE A C 1
ATOM 695 O O . ILE A 1 85 ? 14.315 -6.247 -5.571 1.00 60.84 85 ILE A O 1
ATOM 699 N N . GLN A 1 86 ? 12.382 -6.456 -4.437 1.00 69.88 86 GLN A N 1
ATOM 700 C CA . GLN A 1 86 ? 12.411 -5.112 -3.880 1.00 69.88 86 GLN A CA 1
ATOM 701 C C . GLN A 1 86 ? 13.535 -4.975 -2.849 1.00 69.88 86 GLN A C 1
ATOM 703 O O . GLN A 1 86 ? 13.655 -5.809 -1.952 1.00 69.88 86 GLN A O 1
ATOM 708 N N . ARG A 1 87 ? 14.319 -3.896 -2.936 1.00 66.88 87 ARG A N 1
ATOM 709 C CA . ARG A 1 87 ? 15.381 -3.576 -1.971 1.00 66.88 87 ARG A CA 1
ATOM 710 C C . ARG A 1 87 ? 15.043 -2.318 -1.171 1.00 66.88 87 ARG A C 1
ATOM 712 O O . ARG A 1 87 ? 14.345 -1.428 -1.666 1.00 66.88 87 ARG A O 1
ATOM 719 N N . ILE A 1 88 ? 15.544 -2.262 0.062 1.00 69.44 88 ILE A N 1
ATOM 720 C CA . ILE A 1 88 ? 15.524 -1.051 0.889 1.00 69.44 88 ILE A CA 1
ATOM 721 C C . ILE A 1 88 ? 16.612 -0.111 0.368 1.00 69.44 88 ILE A C 1
ATOM 723 O O . ILE A 1 88 ? 17.721 -0.549 0.049 1.00 69.44 88 ILE A O 1
ATOM 727 N N . GLU A 1 89 ? 16.293 1.176 0.247 1.00 67.00 89 GLU A N 1
ATOM 728 C CA . GLU A 1 89 ? 17.266 2.171 -0.195 1.00 67.00 89 GLU A CA 1
ATOM 729 C C . GLU A 1 89 ? 18.485 2.181 0.741 1.00 67.00 89 GLU A C 1
ATOM 731 O O . GLU A 1 89 ? 18.350 2.084 1.961 1.00 67.00 89 GLU A O 1
ATOM 736 N N . ASN A 1 90 ? 19.684 2.287 0.161 1.00 58.00 90 ASN A N 1
ATOM 737 C CA . ASN A 1 90 ? 20.964 2.340 0.876 1.00 58.00 90 ASN A CA 1
ATOM 738 C C . ASN A 1 90 ? 21.310 1.087 1.702 1.00 58.00 90 ASN A C 1
ATOM 740 O O . ASN A 1 90 ? 22.291 1.101 2.443 1.00 58.00 90 ASN A O 1
ATOM 744 N N . ASN A 1 91 ? 20.554 -0.012 1.575 1.00 60.12 91 ASN A N 1
ATOM 745 C CA . ASN A 1 91 ? 20.889 -1.269 2.236 1.00 60.12 91 ASN A CA 1
ATOM 746 C C . ASN A 1 91 ? 20.432 -2.496 1.429 1.00 60.12 91 ASN A C 1
ATOM 748 O O . ASN A 1 91 ? 19.321 -3.000 1.586 1.00 60.12 91 ASN A O 1
ATOM 752 N N . ILE A 1 92 ? 21.333 -2.988 0.575 1.00 60.06 92 ILE A N 1
ATOM 753 C CA . ILE A 1 92 ? 21.099 -4.130 -0.325 1.00 60.06 92 ILE A CA 1
ATOM 754 C C . ILE A 1 92 ? 20.894 -5.446 0.449 1.00 60.06 92 ILE A C 1
ATOM 756 O O . ILE A 1 92 ? 20.250 -6.357 -0.066 1.00 60.06 92 ILE A O 1
ATOM 760 N N . GLU A 1 93 ? 21.400 -5.545 1.681 1.00 54.50 93 GLU A N 1
ATOM 761 C CA . GLU A 1 93 ? 21.353 -6.768 2.492 1.00 54.50 93 GLU A CA 1
ATOM 762 C C . GLU A 1 93 ? 20.051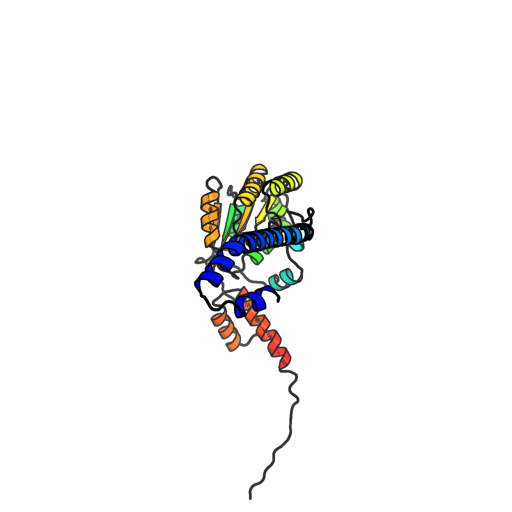 -6.925 3.291 1.00 54.50 93 GLU A C 1
ATOM 764 O O . GLU A 1 93 ? 19.729 -8.026 3.746 1.00 54.50 93 GLU A O 1
ATOM 769 N N . ARG A 1 94 ? 19.274 -5.847 3.475 1.00 64.12 94 ARG A N 1
ATOM 770 C CA . ARG A 1 94 ? 18.016 -5.912 4.231 1.00 64.12 94 ARG A CA 1
ATOM 771 C C . ARG A 1 94 ? 16.851 -6.332 3.339 1.00 64.12 94 ARG A C 1
ATOM 773 O O . ARG A 1 94 ? 16.411 -5.601 2.453 1.00 64.12 94 ARG A O 1
ATOM 780 N N . ASP A 1 95 ? 16.312 -7.512 3.637 1.00 75.81 95 ASP A N 1
ATOM 781 C CA . ASP A 1 95 ? 15.105 -8.053 3.013 1.00 75.81 95 ASP A CA 1
ATOM 782 C C . ASP A 1 95 ? 13.849 -7.330 3.531 1.00 75.81 95 ASP A C 1
ATOM 784 O O . ASP A 1 95 ? 13.488 -7.412 4.709 1.00 75.81 95 ASP A O 1
ATOM 788 N N . VAL A 1 96 ? 13.142 -6.661 2.620 1.00 79.31 96 VAL A N 1
ATOM 789 C CA . VAL A 1 96 ? 11.891 -5.938 2.886 1.00 79.31 96 VAL A CA 1
ATOM 790 C C . VAL A 1 96 ? 10.823 -6.845 3.515 1.00 79.31 96 VAL A C 1
ATOM 792 O O . VAL A 1 96 ? 10.037 -6.410 4.365 1.00 79.31 96 VAL A O 1
ATOM 795 N N . PHE A 1 97 ? 10.797 -8.130 3.152 1.00 80.88 97 PHE A N 1
ATOM 796 C CA . PHE A 1 97 ? 9.877 -9.088 3.755 1.00 80.88 97 PHE A CA 1
ATOM 797 C C . PHE A 1 97 ? 10.260 -9.446 5.176 1.00 80.88 97 PHE A C 1
ATOM 799 O O . PHE A 1 97 ? 9.365 -9.608 6.009 1.00 80.88 97 PHE A O 1
ATOM 806 N N . LYS A 1 98 ? 11.555 -9.564 5.472 1.00 83.50 98 LYS A N 1
ATOM 807 C CA . LYS A 1 98 ? 12.027 -9.797 6.837 1.00 83.50 98 LYS A CA 1
ATOM 808 C C . LYS A 1 98 ? 11.626 -8.629 7.735 1.00 83.50 98 LYS A C 1
ATOM 810 O O . LYS A 1 98 ? 11.008 -8.859 8.769 1.00 83.50 98 LYS A O 1
ATOM 815 N N . GLU A 1 99 ? 11.838 -7.397 7.281 1.00 87.62 99 GLU A N 1
ATOM 816 C CA . GLU A 1 99 ? 11.419 -6.190 8.006 1.00 87.62 99 GLU A CA 1
ATOM 817 C C . GLU A 1 99 ? 9.906 -6.126 8.219 1.00 87.62 99 GLU A C 1
ATOM 819 O O . GLU A 1 99 ? 9.437 -5.867 9.326 1.00 87.62 99 GLU A O 1
ATOM 824 N N . THR A 1 100 ? 9.117 -6.430 7.185 1.00 87.31 100 THR A N 1
ATOM 825 C CA . THR A 1 100 ? 7.654 -6.485 7.318 1.00 87.31 100 THR A CA 1
ATOM 826 C C . THR A 1 100 ? 7.232 -7.568 8.314 1.00 87.31 100 THR A C 1
ATOM 828 O O . THR A 1 100 ? 6.327 -7.373 9.124 1.00 87.31 100 THR A O 1
ATOM 831 N N . THR A 1 101 ? 7.900 -8.719 8.285 1.00 85.88 101 THR A N 1
ATOM 832 C CA . THR A 1 101 ? 7.648 -9.838 9.199 1.00 85.88 101 THR A CA 1
ATOM 833 C C . THR A 1 101 ? 7.964 -9.449 10.640 1.00 85.88 101 THR A C 1
ATOM 835 O O . THR A 1 101 ? 7.189 -9.764 11.540 1.00 85.88 101 THR A O 1
ATOM 838 N N . GLU A 1 102 ? 9.080 -8.764 10.872 1.00 87.88 102 GLU A N 1
ATOM 839 C CA . GLU A 1 102 ? 9.472 -8.255 12.186 1.00 87.88 102 GLU A CA 1
ATOM 840 C C . GLU A 1 102 ? 8.508 -7.181 12.691 1.00 87.88 102 GLU A C 1
ATOM 842 O O . GLU A 1 102 ? 8.050 -7.279 13.829 1.00 87.88 102 GLU A O 1
ATOM 847 N N . PHE A 1 103 ? 8.115 -6.231 11.839 1.00 90.94 103 PHE A N 1
ATOM 848 C CA . PHE A 1 103 ? 7.072 -5.252 12.149 1.00 90.94 103 PHE A CA 1
ATOM 849 C C . PHE A 1 103 ? 5.787 -5.939 12.598 1.00 90.94 103 PHE A C 1
ATOM 851 O O . PHE A 1 103 ? 5.216 -5.615 13.633 1.00 90.94 103 PHE A O 1
ATOM 858 N N . LEU A 1 104 ? 5.307 -6.925 11.847 1.00 87.50 104 LEU A N 1
ATOM 859 C CA . LEU A 1 104 ? 4.052 -7.585 12.178 1.00 87.50 104 LEU A CA 1
ATOM 860 C C . LEU A 1 104 ? 4.133 -8.337 13.536 1.00 87.50 104 LEU A C 1
ATOM 862 O O . LEU A 1 104 ? 3.093 -8.556 14.159 1.00 87.50 104 LEU A O 1
ATOM 866 N N . LYS A 1 105 ? 5.339 -8.706 14.009 1.00 85.38 105 LYS A N 1
ATOM 867 C CA . LYS A 1 105 ? 5.591 -9.355 15.316 1.00 85.38 105 LYS A CA 1
ATOM 868 C C . LYS A 1 105 ? 5.823 -8.365 16.455 1.00 85.38 105 LYS A C 1
ATOM 870 O O . LYS A 1 105 ? 5.647 -8.736 17.613 1.00 85.38 105 LYS A O 1
ATOM 875 N N . SER A 1 106 ? 6.252 -7.147 16.144 1.00 88.50 106 SER A N 1
ATOM 876 C CA . SER A 1 106 ? 6.587 -6.132 17.139 1.00 88.50 106 SER A CA 1
ATOM 877 C C . SER A 1 106 ? 5.332 -5.508 17.767 1.00 88.50 106 SER A C 1
ATOM 879 O O . SER A 1 106 ? 4.196 -5.788 17.369 1.00 88.50 106 SER A O 1
ATOM 881 N N . SER A 1 107 ? 5.529 -4.622 18.742 1.00 88.56 107 SER A N 1
ATOM 882 C CA . SER A 1 107 ? 4.482 -3.746 19.282 1.00 88.56 107 SER A CA 1
ATOM 883 C C . SER A 1 107 ? 4.184 -2.533 18.387 1.00 88.56 107 SER A C 1
ATOM 885 O O . SER A 1 107 ? 3.310 -1.737 18.725 1.00 88.56 107 SER A O 1
ATOM 887 N N . GLU A 1 108 ? 4.881 -2.376 17.255 1.00 92.12 108 GLU A N 1
ATOM 888 C CA . GLU A 1 108 ? 4.665 -1.261 16.328 1.00 92.12 108 GLU A CA 1
ATOM 889 C C . GLU A 1 108 ? 3.277 -1.347 15.689 1.00 92.12 108 GLU A C 1
ATOM 891 O O . GLU A 1 108 ? 2.841 -2.423 15.280 1.00 92.12 108 GLU A O 1
ATOM 896 N N . GLN A 1 109 ? 2.552 -0.239 15.594 1.00 92.69 109 GLN A N 1
ATOM 897 C CA . GLN A 1 109 ? 1.184 -0.242 15.066 1.00 92.69 109 GLN A CA 1
ATOM 898 C C . GLN A 1 109 ? 1.116 0.130 13.586 1.00 92.69 109 GLN A C 1
ATOM 900 O O . GLN A 1 109 ? 0.185 -0.294 12.895 1.00 92.69 109 GLN A O 1
ATOM 905 N N . VAL A 1 110 ? 2.094 0.893 13.093 1.00 95.44 110 VAL A N 1
ATOM 906 C CA . VAL A 1 110 ? 2.105 1.411 11.722 1.00 95.44 110 VAL A CA 1
ATOM 907 C C . VAL A 1 110 ? 3.427 1.103 11.036 1.00 95.44 110 VAL A C 1
ATOM 909 O O . VAL A 1 110 ? 4.491 1.317 11.606 1.00 95.44 110 VAL A O 1
ATOM 912 N N . LEU A 1 111 ? 3.348 0.632 9.796 1.00 95.50 111 LEU A N 1
ATOM 913 C CA . LEU A 1 111 ? 4.466 0.506 8.874 1.00 95.50 111 LEU A CA 1
ATOM 914 C C . LEU A 1 111 ? 4.237 1.448 7.694 1.00 95.50 111 LEU A C 1
ATOM 916 O O . LEU A 1 111 ? 3.289 1.256 6.932 1.00 95.50 111 LEU A O 1
ATOM 920 N N . ILE A 1 112 ? 5.101 2.444 7.526 1.00 95.06 112 ILE A N 1
ATOM 921 C CA . ILE A 1 112 ? 5.083 3.339 6.369 1.00 95.06 112 ILE A CA 1
ATOM 922 C C . ILE A 1 112 ? 6.150 2.885 5.385 1.00 95.06 112 ILE A C 1
ATOM 924 O O . ILE A 1 112 ? 7.338 2.868 5.690 1.00 95.06 112 ILE A O 1
ATOM 928 N N . ILE A 1 113 ? 5.715 2.539 4.182 1.00 95.06 113 ILE A N 1
ATOM 929 C CA . ILE A 1 113 ? 6.569 2.167 3.064 1.00 95.06 113 ILE A CA 1
ATOM 930 C C . ILE A 1 113 ? 6.509 3.303 2.046 1.00 95.06 113 ILE A C 1
ATOM 932 O O . ILE A 1 113 ? 5.481 3.531 1.406 1.00 95.06 113 ILE A O 1
ATOM 936 N N . TYR A 1 114 ? 7.600 4.030 1.865 1.00 94.12 114 TYR A N 1
ATOM 937 C CA . TYR A 1 114 ? 7.642 5.145 0.922 1.00 94.12 114 TYR A CA 1
ATOM 938 C C . TYR A 1 114 ? 8.792 5.008 -0.059 1.00 94.12 114 TYR A C 1
ATOM 940 O O . TYR A 1 114 ? 9.665 4.168 0.100 1.00 94.12 114 TYR A O 1
ATOM 948 N N . GLY A 1 115 ? 8.743 5.789 -1.130 1.00 92.62 115 GLY A N 1
ATOM 949 C CA . GLY A 1 115 ? 9.744 5.786 -2.194 1.00 92.62 115 GLY A CA 1
ATOM 950 C C . GLY A 1 115 ? 9.189 6.431 -3.455 1.00 92.62 115 GLY A C 1
ATOM 951 O O . GLY A 1 115 ? 7.988 6.734 -3.529 1.00 92.62 115 GLY A O 1
ATOM 952 N N . GLU A 1 116 ? 10.043 6.632 -4.454 1.00 90.50 116 GLU A N 1
ATOM 953 C CA . GLU A 1 116 ? 9.676 7.282 -5.717 1.00 90.50 116 GLU A CA 1
ATOM 954 C C . GLU A 1 116 ? 8.517 6.572 -6.446 1.00 90.50 116 GLU A C 1
ATOM 956 O O . GLU A 1 116 ? 8.109 5.447 -6.128 1.00 90.50 116 GLU A O 1
ATOM 961 N N . SER A 1 117 ? 7.923 7.242 -7.434 1.00 89.56 117 SER A N 1
ATOM 962 C CA . SER A 1 117 ? 6.906 6.604 -8.275 1.00 89.56 117 SER A CA 1
ATOM 963 C C . SER A 1 117 ? 7.506 5.416 -9.034 1.00 89.56 117 SER A C 1
ATOM 965 O O . SER A 1 117 ? 8.642 5.473 -9.496 1.00 89.56 117 SER A O 1
ATOM 967 N N . GLY A 1 118 ? 6.748 4.328 -9.164 1.00 86.56 118 GLY A N 1
ATOM 968 C CA . GLY A 1 118 ? 7.174 3.164 -9.944 1.00 86.56 118 GLY A CA 1
ATOM 969 C C . GLY A 1 118 ? 8.175 2.222 -9.268 1.00 86.56 118 GLY A C 1
ATOM 970 O O . GLY A 1 118 ? 8.444 1.162 -9.821 1.00 86.56 118 GLY A O 1
ATOM 971 N N . VAL A 1 119 ? 8.652 2.527 -8.053 1.00 88.19 119 VAL A N 1
ATOM 972 C CA . VAL A 1 119 ? 9.652 1.694 -7.351 1.00 88.19 119 VAL A CA 1
ATOM 973 C C . VAL A 1 119 ? 9.145 0.343 -6.854 1.00 88.19 119 VAL A C 1
ATOM 975 O O . VAL A 1 119 ? 9.958 -0.393 -6.331 1.00 88.19 119 VAL A O 1
ATOM 978 N N . GLY A 1 120 ? 7.853 0.010 -6.987 1.00 87.19 120 GLY A N 1
ATOM 979 C CA . GLY A 1 120 ? 7.316 -1.311 -6.609 1.00 87.19 120 GLY A CA 1
ATOM 980 C C . GLY A 1 120 ? 6.537 -1.400 -5.287 1.00 87.19 120 GLY A C 1
ATOM 981 O O . GLY A 1 120 ? 6.212 -2.494 -4.834 1.00 87.19 120 GLY A O 1
ATOM 982 N N . LYS A 1 121 ? 6.149 -0.269 -4.681 1.00 90.94 121 LYS A N 1
ATOM 983 C CA . LYS A 1 121 ? 5.357 -0.224 -3.427 1.00 90.94 121 LYS A CA 1
ATOM 984 C C . LYS A 1 121 ? 4.074 -1.074 -3.462 1.00 90.94 121 LYS A C 1
ATOM 986 O O . LYS A 1 121 ? 3.864 -1.906 -2.586 1.00 90.94 121 LYS A O 1
ATOM 991 N N . THR A 1 122 ? 3.244 -0.893 -4.490 1.00 90.56 122 THR A N 1
ATOM 992 C CA . THR A 1 122 ? 1.976 -1.627 -4.659 1.00 90.56 122 THR A CA 1
ATOM 993 C C . THR A 1 122 ? 2.196 -3.120 -4.906 1.00 90.56 122 THR A C 1
ATOM 995 O O . THR A 1 122 ? 1.458 -3.969 -4.413 1.00 90.56 122 THR A O 1
ATOM 998 N N . ARG A 1 123 ? 3.260 -3.477 -5.636 1.00 86.88 123 ARG A N 1
ATOM 999 C CA . ARG A 1 123 ? 3.642 -4.881 -5.819 1.00 86.88 123 ARG A CA 1
ATOM 1000 C C . ARG A 1 123 ? 3.963 -5.526 -4.475 1.00 86.88 123 ARG A C 1
ATOM 1002 O O . ARG A 1 123 ? 3.448 -6.601 -4.173 1.00 86.88 123 ARG A O 1
ATOM 1009 N N . LEU A 1 124 ? 4.778 -4.845 -3.674 1.00 87.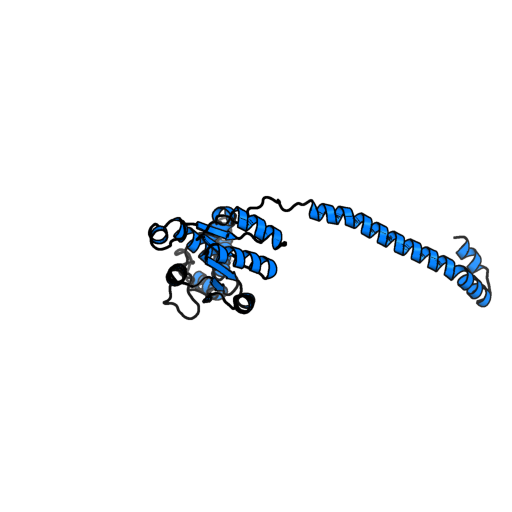94 124 LEU A N 1
ATOM 1010 C CA . LEU A 1 124 ? 5.200 -5.308 -2.363 1.00 87.94 124 LEU A CA 1
ATOM 1011 C C . LEU A 1 124 ? 4.007 -5.511 -1.418 1.00 87.94 124 LEU A C 1
ATOM 1013 O O . LEU A 1 124 ? 3.933 -6.542 -0.754 1.00 87.94 124 LEU A O 1
ATOM 1017 N N . THR A 1 125 ? 3.040 -4.590 -1.372 1.00 90.88 125 THR A N 1
ATOM 1018 C CA . THR A 1 125 ? 1.845 -4.751 -0.520 1.00 90.88 125 THR A CA 1
ATOM 1019 C C . THR A 1 125 ? 0.992 -5.949 -0.925 1.00 90.88 125 THR A C 1
ATOM 1021 O O . THR A 1 125 ? 0.506 -6.673 -0.053 1.00 90.88 125 THR A O 1
ATOM 1024 N N . ILE A 1 126 ? 0.863 -6.225 -2.227 1.00 89.00 126 ILE A N 1
ATOM 1025 C CA . ILE A 1 126 ? 0.207 -7.443 -2.724 1.00 89.00 126 ILE A CA 1
ATOM 1026 C C . ILE A 1 126 ? 0.963 -8.692 -2.263 1.00 89.00 126 ILE A C 1
ATOM 1028 O O . ILE A 1 126 ? 0.343 -9.653 -1.811 1.00 89.00 126 ILE A O 1
ATOM 1032 N N . GLU A 1 127 ? 2.294 -8.709 -2.349 1.00 86.25 127 GLU A N 1
ATOM 1033 C CA . GLU A 1 127 ? 3.090 -9.861 -1.906 1.00 86.25 127 GLU A CA 1
ATOM 1034 C C . GLU A 1 127 ? 3.008 -10.086 -0.399 1.00 86.25 127 GLU A C 1
ATOM 1036 O O . GLU A 1 127 ? 2.853 -11.226 0.040 1.00 86.25 127 GLU A O 1
ATOM 1041 N N . ILE A 1 128 ? 3.045 -9.011 0.390 1.00 87.38 128 ILE A N 1
ATOM 1042 C CA . ILE A 1 128 ? 2.810 -9.056 1.834 1.00 87.38 128 ILE A CA 1
ATOM 1043 C C . ILE A 1 128 ? 1.431 -9.667 2.111 1.00 87.38 128 ILE A C 1
ATOM 1045 O O . ILE A 1 128 ? 1.324 -10.610 2.896 1.00 87.38 128 ILE A O 1
ATOM 1049 N N . SER A 1 129 ? 0.388 -9.198 1.420 1.00 88.25 129 SER A N 1
ATOM 1050 C CA . SER A 1 129 ? -0.976 -9.717 1.562 1.00 88.25 129 SER A CA 1
ATOM 1051 C C . SER A 1 129 ? -1.068 -11.211 1.222 1.00 88.25 129 SER A C 1
ATOM 1053 O O . SER A 1 129 ? -1.567 -12.001 2.029 1.00 88.25 129 SER A O 1
ATOM 1055 N N . LYS A 1 130 ? -0.498 -11.627 0.080 1.00 85.06 130 LYS A N 1
ATOM 1056 C CA . LYS A 1 130 ? -0.424 -13.036 -0.344 1.00 85.06 130 LYS A CA 1
ATOM 1057 C C . LYS A 1 130 ? 0.276 -13.904 0.703 1.00 85.06 130 LYS A C 1
ATOM 1059 O O . LYS A 1 130 ? -0.245 -14.959 1.063 1.00 85.06 130 LYS A O 1
ATOM 1064 N N . ARG A 1 131 ? 1.424 -13.462 1.232 1.00 81.56 131 ARG A N 1
ATOM 1065 C CA . ARG A 1 131 ? 2.188 -14.212 2.246 1.00 81.56 131 ARG A CA 1
ATOM 1066 C C . ARG A 1 131 ? 1.437 -14.328 3.572 1.00 81.56 131 ARG A C 1
ATOM 1068 O O . ARG A 1 131 ? 1.413 -15.414 4.144 1.00 81.56 131 ARG A O 1
ATOM 1075 N N . ILE A 1 132 ? 0.782 -13.261 4.034 1.00 80.81 132 ILE A N 1
ATOM 1076 C CA . ILE A 1 132 ? -0.033 -13.294 5.262 1.00 80.81 132 ILE A CA 1
ATOM 1077 C C . ILE A 1 132 ? -1.214 -14.265 5.112 1.00 80.81 132 ILE A C 1
ATOM 1079 O O . ILE A 1 132 ? -1.525 -14.996 6.053 1.00 80.81 132 ILE A O 1
ATOM 1083 N N . LYS A 1 133 ? -1.868 -14.293 3.941 1.00 77.88 133 LYS A N 1
ATOM 1084 C CA . LYS A 1 133 ? -3.019 -15.172 3.673 1.00 77.88 133 LYS A CA 1
ATOM 1085 C C . LYS A 1 133 ? -2.606 -16.640 3.500 1.00 77.88 133 LYS A C 1
ATOM 1087 O O . LYS A 1 133 ? -3.285 -17.527 4.014 1.00 77.88 133 LYS A O 1
ATOM 1092 N N . GLY A 1 134 ? -1.509 -16.887 2.782 1.00 72.12 134 GLY A N 1
ATOM 1093 C CA . GLY A 1 134 ? -1.073 -18.224 2.367 1.00 72.12 134 GLY A CA 1
ATOM 1094 C C . GLY A 1 134 ? -0.136 -18.957 3.331 1.00 72.12 134 GLY A C 1
ATOM 1095 O O . GLY A 1 134 ? 0.119 -20.138 3.126 1.00 72.12 134 GLY A O 1
ATOM 1096 N N . SER A 1 135 ? 0.400 -18.301 4.363 1.00 65.94 135 SER A N 1
ATOM 1097 C CA . SER A 1 135 ? 1.410 -18.918 5.228 1.00 65.94 135 SER A CA 1
ATOM 1098 C C . SER A 1 135 ? 0.873 -19.336 6.597 1.00 65.94 135 SER A C 1
ATOM 1100 O O . SER A 1 135 ? 0.413 -18.516 7.395 1.00 65.94 135 SER A O 1
ATOM 1102 N N . ASP A 1 136 ? 1.054 -20.616 6.929 1.00 61.88 136 ASP A N 1
ATOM 1103 C CA . ASP A 1 136 ? 0.809 -21.150 8.273 1.00 61.88 136 ASP A CA 1
ATOM 1104 C C . ASP A 1 136 ? 1.764 -20.572 9.324 1.00 61.88 136 ASP A C 1
ATOM 1106 O O . ASP A 1 136 ? 1.388 -20.428 10.488 1.00 61.88 136 ASP A O 1
ATOM 1110 N N . ILE A 1 137 ? 2.981 -20.188 8.921 1.00 60.38 137 ILE A N 1
ATOM 1111 C CA . ILE A 1 137 ? 3.936 -19.490 9.794 1.00 60.38 137 ILE A CA 1
ATOM 1112 C C . ILE A 1 137 ? 3.329 -18.155 10.212 1.00 60.38 137 ILE A C 1
ATOM 1114 O O . ILE A 1 137 ? 3.357 -17.805 11.395 1.00 60.38 137 ILE A O 1
ATOM 1118 N N . PHE A 1 138 ? 2.709 -17.447 9.262 1.00 60.38 138 PHE A N 1
ATOM 1119 C CA . PHE A 1 138 ? 2.021 -16.213 9.591 1.00 60.38 138 PHE A CA 1
ATOM 1120 C C . PHE A 1 138 ? 0.760 -16.473 10.438 1.00 60.38 138 PHE A C 1
ATOM 1122 O O . PHE A 1 138 ? 0.488 -15.762 11.393 1.00 60.38 138 PHE A O 1
ATOM 1129 N N . ALA A 1 139 ? 0.036 -17.563 10.203 1.00 56.38 139 ALA A N 1
ATOM 1130 C CA . ALA A 1 139 ? -1.117 -17.918 11.032 1.00 56.38 139 ALA A CA 1
ATOM 1131 C C . ALA A 1 139 ? -0.774 -18.292 12.490 1.00 56.38 139 ALA A C 1
ATOM 1133 O O . ALA A 1 139 ? -1.600 -18.097 13.379 1.00 56.38 139 ALA A O 1
ATOM 1134 N N . ARG A 1 140 ? 0.410 -18.871 12.734 1.00 56.50 140 ARG A N 1
ATOM 1135 C CA . ARG A 1 140 ? 0.847 -19.327 14.067 1.00 56.50 140 ARG A CA 1
ATOM 1136 C C . ARG A 1 140 ? 1.557 -18.237 14.859 1.00 56.50 140 ARG A C 1
ATOM 1138 O O . ARG A 1 140 ? 1.348 -18.124 16.063 1.00 56.50 140 ARG A O 1
ATOM 1145 N N . VAL A 1 141 ? 2.405 -17.450 14.197 1.00 54.72 141 VAL A N 1
ATOM 1146 C CA . VAL A 1 141 ? 3.215 -16.417 14.860 1.00 54.72 141 VAL A CA 1
ATOM 1147 C C . VAL A 1 141 ? 2.433 -15.115 15.030 1.00 54.72 141 VAL A C 1
ATOM 1149 O O . VAL A 1 141 ? 2.642 -14.378 15.992 1.00 54.72 141 VAL A O 1
ATOM 1152 N N . PHE A 1 142 ? 1.486 -14.841 14.136 1.00 57.62 142 PHE A N 1
ATOM 1153 C CA . PHE A 1 142 ? 0.705 -13.620 14.160 1.00 57.62 142 PHE A CA 1
ATOM 1154 C C . PHE A 1 142 ? -0.663 -13.971 14.721 1.00 57.62 142 PHE A C 1
ATOM 1156 O O . PHE A 1 142 ? -1.433 -14.708 14.119 1.00 57.62 142 PHE A O 1
ATOM 1163 N N . ARG A 1 143 ? -1.016 -13.392 15.874 1.00 57.75 143 ARG A N 1
ATOM 1164 C CA . ARG A 1 143 ? -2.373 -13.501 16.451 1.00 57.75 143 ARG A CA 1
ATOM 1165 C C . ARG A 1 143 ? -3.463 -12.881 15.552 1.00 57.75 143 ARG A C 1
ATOM 1167 O O . ARG A 1 143 ? -4.626 -12.827 15.953 1.00 57.75 143 ARG A O 1
ATOM 1174 N N . PHE A 1 144 ? -3.084 -12.375 14.380 1.00 63.94 144 PHE A N 1
ATOM 1175 C CA . PHE A 1 144 ? -3.947 -11.834 13.347 1.00 63.94 144 PHE A CA 1
ATOM 1176 C C . PHE A 1 144 ? -4.605 -13.002 12.607 1.00 63.94 144 PHE A C 1
ATOM 1178 O O . PHE A 1 144 ? -3.918 -13.924 12.179 1.00 63.94 144 PHE A O 1
ATOM 1185 N N . LYS A 1 145 ? -5.937 -13.004 12.467 1.00 62.34 145 LYS A N 1
ATOM 1186 C CA . LYS A 1 145 ? -6.730 -14.158 11.975 1.00 62.34 145 LYS A CA 1
ATOM 1187 C C . LYS A 1 145 ? -6.560 -14.449 10.462 1.00 62.34 145 LYS A C 1
ATOM 1189 O O . LYS A 1 145 ? -7.553 -14.659 9.775 1.00 62.34 145 LYS A O 1
ATOM 1194 N N . ARG A 1 146 ? -5.332 -14.417 9.920 1.00 63.91 146 ARG A N 1
ATOM 1195 C CA . ARG A 1 146 ? -5.012 -14.439 8.473 1.00 63.91 146 ARG A CA 1
ATOM 1196 C C . ARG A 1 146 ? -5.712 -13.329 7.679 1.00 63.91 146 ARG A C 1
ATOM 1198 O O . ARG A 1 146 ? -6.021 -13.493 6.504 1.00 63.91 146 ARG A O 1
ATOM 1205 N N . ARG A 1 147 ? -6.009 -12.200 8.328 1.00 79.19 147 ARG A N 1
ATOM 1206 C CA . ARG A 1 147 ? -6.785 -11.109 7.725 1.00 79.19 147 ARG A CA 1
ATOM 1207 C C . ARG A 1 147 ? -5.856 -9.982 7.330 1.00 79.19 147 ARG A C 1
ATOM 1209 O O . ARG A 1 147 ? -5.360 -9.262 8.193 1.00 79.19 147 ARG A O 1
ATOM 1216 N N . CYS A 1 148 ? -5.635 -9.856 6.030 1.00 89.38 148 CYS A N 1
ATOM 1217 C CA . CYS A 1 148 ? -4.963 -8.723 5.421 1.00 89.38 148 CYS A CA 1
ATOM 1218 C C . CYS A 1 148 ? -5.910 -8.124 4.381 1.00 89.38 148 CYS A C 1
ATOM 1220 O O . CYS A 1 148 ? -6.270 -8.811 3.427 1.00 89.38 148 CYS A O 1
ATOM 1222 N N . LEU A 1 149 ? -6.356 -6.888 4.603 1.00 93.19 149 LEU A N 1
ATOM 1223 C CA . LEU A 1 149 ? -7.376 -6.228 3.788 1.00 93.19 149 LEU A CA 1
ATOM 1224 C C . LEU A 1 149 ? -6.873 -4.865 3.328 1.00 93.19 149 LEU A C 1
ATOM 1226 O O . LEU A 1 149 ? -6.256 -4.129 4.096 1.00 93.19 149 LEU A O 1
ATOM 1230 N N . PHE A 1 150 ? -7.168 -4.522 2.083 1.00 93.75 150 PHE A N 1
ATOM 1231 C CA . PHE A 1 150 ? -6.942 -3.197 1.535 1.00 93.75 150 PHE A CA 1
ATOM 1232 C C . PHE A 1 150 ? -8.094 -2.281 1.941 1.00 93.75 150 PHE A C 1
ATOM 1234 O O . PHE A 1 150 ? -9.266 -2.660 1.862 1.00 93.75 150 PHE A O 1
ATOM 1241 N N . VAL A 1 151 ? -7.752 -1.067 2.367 1.00 93.50 151 VAL A N 1
ATOM 1242 C CA . VAL A 1 151 ? -8.717 -0.019 2.692 1.00 93.50 151 VAL A CA 1
ATOM 1243 C C . VAL A 1 151 ? -8.967 0.797 1.427 1.00 93.50 151 VAL A C 1
ATOM 1245 O O . VAL A 1 151 ? -8.122 1.574 0.981 1.00 93.50 151 VAL A O 1
ATOM 1248 N N . ASN A 1 152 ? -10.131 0.611 0.814 1.00 89.06 152 ASN A N 1
ATOM 1249 C CA . ASN A 1 152 ? -10.504 1.326 -0.397 1.00 89.06 152 ASN A CA 1
ATOM 1250 C C . ASN A 1 152 ? -11.096 2.692 -0.054 1.00 89.06 152 ASN A C 1
ATOM 1252 O O . ASN A 1 152 ? -12.304 2.825 0.095 1.00 89.06 152 ASN A O 1
ATOM 1256 N N . LEU A 1 153 ? -10.242 3.714 0.032 1.00 86.19 153 LEU A N 1
ATOM 1257 C CA . LEU A 1 153 ? -10.661 5.090 0.316 1.00 86.19 153 LEU A CA 1
ATOM 1258 C C . LEU A 1 153 ? -11.017 5.910 -0.932 1.00 86.19 153 LEU A C 1
ATOM 1260 O O . LEU A 1 153 ? -11.497 7.030 -0.797 1.00 86.19 153 LEU A O 1
ATOM 1264 N N . ARG A 1 154 ? -10.852 5.369 -2.151 1.00 76.62 154 ARG A N 1
ATOM 1265 C CA . ARG A 1 154 ? -11.036 6.123 -3.414 1.00 76.62 154 ARG A CA 1
ATOM 1266 C C . ARG A 1 154 ? -12.420 6.770 -3.548 1.00 76.62 154 ARG A C 1
ATOM 1268 O O . ARG A 1 154 ? -12.587 7.714 -4.311 1.00 76.62 154 ARG A O 1
ATOM 1275 N N . ARG A 1 155 ? -13.421 6.231 -2.845 1.00 73.31 155 ARG A N 1
ATOM 1276 C CA . ARG A 1 155 ? -14.828 6.655 -2.914 1.00 73.31 155 ARG A CA 1
ATOM 1277 C C . ARG A 1 155 ? -15.370 7.214 -1.597 1.00 73.31 155 ARG A C 1
ATOM 1279 O O . ARG A 1 155 ? -16.544 7.564 -1.549 1.00 73.31 155 ARG A O 1
ATOM 1286 N N . TYR A 1 156 ? -14.541 7.307 -0.557 1.00 78.12 156 TYR A N 1
ATOM 1287 C CA . TYR A 1 156 ? -14.959 7.777 0.761 1.00 78.12 156 TYR A CA 1
ATOM 1288 C C . TYR A 1 156 ? -14.333 9.128 1.067 1.00 78.12 156 TYR A C 1
ATOM 1290 O O . TYR A 1 156 ? -13.119 9.254 1.198 1.00 78.12 156 TYR A O 1
ATOM 1298 N N . GLN A 1 157 ? -15.189 10.139 1.181 1.00 77.50 157 GLN A N 1
ATOM 1299 C CA . GLN A 1 157 ? -14.791 11.497 1.558 1.00 77.50 157 GLN A CA 1
ATOM 1300 C C . GLN A 1 157 ? -15.309 11.888 2.947 1.00 77.50 157 GLN A C 1
ATOM 1302 O O . GLN A 1 157 ? -14.763 12.798 3.554 1.00 77.50 157 GLN A O 1
ATOM 1307 N N . SER A 1 158 ? -16.338 11.196 3.447 1.00 86.06 158 SER A N 1
ATOM 1308 C CA . SER A 1 158 ? -16.938 11.416 4.766 1.00 86.06 158 SER A CA 1
ATOM 1309 C C . SER A 1 158 ? -16.230 10.550 5.817 1.00 86.06 158 SER A C 1
ATOM 1311 O O . SER A 1 158 ? -16.277 9.320 5.700 1.00 86.06 158 SER A O 1
ATOM 1313 N N . PRO A 1 159 ? -15.608 11.146 6.852 1.00 88.50 159 PRO A N 1
ATOM 1314 C CA . PRO A 1 159 ? -15.029 10.398 7.968 1.00 88.50 159 PRO A CA 1
ATOM 1315 C C . PRO A 1 159 ? -16.070 9.525 8.682 1.00 88.50 159 PRO A C 1
ATOM 1317 O O . PRO A 1 159 ? -15.803 8.367 8.989 1.00 88.50 159 PRO A O 1
ATOM 1320 N N . LYS A 1 160 ? -17.296 10.037 8.846 1.00 88.94 160 LYS A N 1
ATOM 1321 C CA . LYS A 1 160 ? -18.398 9.313 9.490 1.00 88.94 160 LYS A CA 1
ATOM 1322 C C . LYS A 1 160 ? -18.792 8.046 8.724 1.00 88.94 160 LYS A C 1
ATOM 1324 O O . LYS A 1 160 ? -18.988 6.994 9.323 1.00 88.94 160 LYS A O 1
ATOM 1329 N N . ASP A 1 161 ? -18.851 8.118 7.395 1.00 87.75 161 ASP A N 1
ATOM 1330 C CA . ASP A 1 161 ? -19.186 6.956 6.561 1.00 87.75 161 ASP A CA 1
ATOM 1331 C C . ASP A 1 161 ? -18.096 5.877 6.674 1.00 87.75 161 ASP A C 1
ATOM 1333 O O . ASP A 1 161 ? -18.389 4.679 6.691 1.00 87.75 161 ASP A O 1
ATOM 1337 N N . VAL A 1 162 ? -16.829 6.300 6.763 1.00 90.19 162 VAL A N 1
ATOM 1338 C CA . VAL A 1 162 ? -15.686 5.408 7.001 1.00 90.19 162 VAL A CA 1
ATOM 1339 C C . VAL A 1 162 ? -15.789 4.752 8.370 1.00 90.19 162 VAL A C 1
ATOM 1341 O O . VAL A 1 162 ? -15.668 3.530 8.460 1.00 90.19 162 VAL A O 1
ATOM 1344 N N . GLU A 1 163 ? -16.060 5.532 9.414 1.00 92.12 163 GLU A N 1
ATOM 1345 C CA . GLU A 1 163 ? -16.239 5.034 10.775 1.00 92.12 163 GLU A CA 1
ATOM 1346 C C . GLU A 1 163 ? -17.351 3.975 10.843 1.00 92.12 163 GLU A C 1
ATOM 1348 O O . GLU A 1 163 ? -17.120 2.865 11.328 1.00 92.12 163 GLU A O 1
ATOM 1353 N N . GLU A 1 164 ? -18.542 4.270 10.315 1.00 90.75 164 GLU A N 1
ATOM 1354 C CA . GLU A 1 164 ? -19.686 3.350 10.319 1.00 90.75 164 GLU A CA 1
ATOM 1355 C C . GLU A 1 164 ? -19.358 2.033 9.597 1.00 90.75 164 GLU A C 1
ATOM 1357 O O . GLU A 1 164 ? -19.595 0.938 10.121 1.00 90.75 164 GLU A O 1
ATOM 1362 N N . LYS A 1 165 ? -18.759 2.115 8.401 1.00 90.31 165 LYS A N 1
ATOM 1363 C CA . LYS A 1 165 ? -18.422 0.929 7.603 1.00 90.31 165 LYS A CA 1
ATOM 1364 C C . LYS A 1 165 ? -17.303 0.103 8.243 1.00 90.31 165 LYS A C 1
ATOM 1366 O O . LYS A 1 165 ? -17.365 -1.129 8.192 1.00 90.31 165 LYS A O 1
ATOM 1371 N N . LEU A 1 166 ? -16.302 0.741 8.854 1.00 92.25 166 LEU A N 1
ATOM 1372 C CA 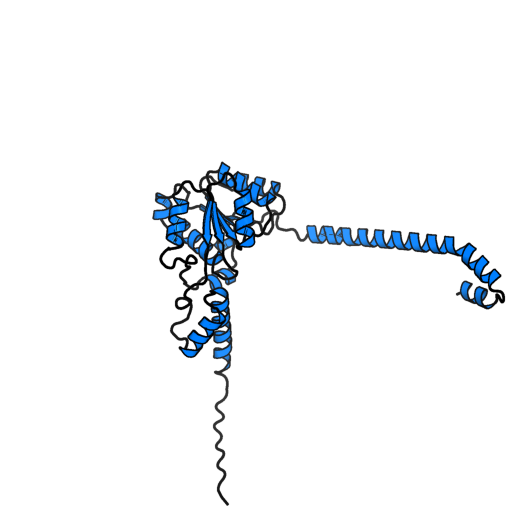. LEU A 1 166 ? -15.244 0.042 9.585 1.00 92.25 166 LEU A CA 1
ATOM 1373 C C . LEU A 1 166 ? -15.782 -0.597 10.863 1.00 92.25 166 LEU A C 1
ATOM 1375 O O . LEU A 1 166 ? -15.495 -1.763 11.101 1.00 92.25 166 LEU A O 1
ATOM 1379 N N . ASN A 1 167 ? -16.612 0.086 11.648 1.00 90.75 167 ASN A N 1
ATOM 1380 C CA . ASN A 1 167 ? -17.197 -0.496 12.858 1.00 90.75 167 ASN A CA 1
ATOM 1381 C C . ASN A 1 167 ? -18.018 -1.760 12.569 1.00 90.75 167 ASN A C 1
ATOM 1383 O O . ASN A 1 167 ? -17.990 -2.696 13.370 1.00 90.75 167 ASN A O 1
ATOM 1387 N N . ALA A 1 168 ? -18.700 -1.806 11.421 1.00 88.38 168 ALA A N 1
ATOM 1388 C CA . ALA A 1 168 ? -19.492 -2.956 10.998 1.00 88.38 168 ALA A CA 1
ATOM 1389 C C . ALA A 1 168 ? -18.652 -4.140 10.477 1.00 88.38 168 ALA A C 1
ATOM 1391 O O . ALA A 1 168 ? -19.051 -5.291 10.651 1.00 88.38 168 ALA A O 1
ATOM 1392 N N . LYS A 1 169 ? -17.516 -3.882 9.809 1.00 88.62 169 LYS A N 1
ATOM 1393 C CA . LYS A 1 169 ? -16.765 -4.911 9.055 1.00 88.62 169 LYS A CA 1
ATOM 1394 C C . LYS A 1 169 ? -15.375 -5.224 9.607 1.00 88.62 169 LYS A C 1
ATOM 1396 O O . LYS A 1 169 ? -14.860 -6.317 9.367 1.00 88.62 169 LYS A O 1
ATOM 1401 N N . LEU A 1 170 ? -14.741 -4.287 10.309 1.00 90.38 170 LEU A N 1
ATOM 1402 C CA . LEU A 1 170 ? -13.386 -4.444 10.821 1.00 90.38 170 LEU A CA 1
ATOM 1403 C C . LEU A 1 170 ? -13.385 -5.349 12.046 1.00 90.38 170 LEU A C 1
ATOM 1405 O O . LEU A 1 170 ? -13.938 -5.038 13.101 1.00 90.38 170 LEU A O 1
ATOM 1409 N N . LEU A 1 171 ? -12.687 -6.465 11.904 1.00 87.94 171 LEU A N 1
ATOM 1410 C CA . LEU A 1 171 ? -12.518 -7.440 12.964 1.00 87.94 171 LEU A CA 1
ATOM 1411 C C . LEU A 1 171 ? -11.201 -7.185 13.697 1.00 87.94 171 LEU A C 1
ATOM 1413 O O . LEU A 1 171 ? -10.247 -6.649 13.130 1.00 87.94 171 LEU A O 1
ATOM 1417 N N . GLU A 1 172 ? -11.142 -7.604 14.958 1.00 88.19 172 GLU A N 1
ATOM 1418 C CA . GLU A 1 172 ? -9.924 -7.485 15.755 1.00 88.19 172 GLU A CA 1
ATOM 1419 C C . GLU A 1 172 ? -8.738 -8.215 15.131 1.00 88.19 172 GLU A C 1
ATOM 1421 O O . GLU A 1 172 ? -8.900 -9.273 14.510 1.00 88.19 172 GLU A O 1
ATOM 1426 N N . LYS A 1 173 ? -7.540 -7.667 15.367 1.00 87.19 173 LYS A N 1
ATOM 1427 C CA . LYS A 1 173 ? -6.268 -8.217 14.888 1.00 87.19 173 LYS A CA 1
ATOM 1428 C C . LYS A 1 173 ? -6.317 -8.463 13.378 1.00 87.19 173 LYS A C 1
ATOM 1430 O O . LYS A 1 173 ? -6.120 -9.583 12.897 1.00 87.19 173 LYS A O 1
ATOM 1435 N N . THR A 1 174 ? -6.572 -7.393 12.631 1.00 90.25 174 THR A N 1
ATOM 1436 C CA . THR A 1 174 ? -6.497 -7.352 11.166 1.00 90.25 174 THR A CA 1
ATOM 1437 C C . THR A 1 174 ? -5.277 -6.531 10.733 1.00 90.25 174 THR A C 1
ATOM 1439 O O . THR A 1 174 ? -4.854 -5.616 11.436 1.00 90.25 174 THR A O 1
ATOM 1442 N N . VAL A 1 175 ? -4.670 -6.871 9.598 1.00 92.81 175 VAL A N 1
ATOM 1443 C CA . VAL A 1 175 ? -3.674 -6.018 8.936 1.00 92.81 175 VAL A CA 1
ATOM 1444 C C . VAL A 1 175 ? -4.392 -5.226 7.853 1.00 92.81 175 VAL A C 1
ATOM 1446 O O . VAL A 1 175 ? -4.996 -5.812 6.956 1.00 92.81 175 VAL A O 1
ATOM 1449 N N . LEU A 1 176 ? -4.347 -3.904 7.947 1.00 95.31 176 LEU A N 1
ATOM 1450 C CA . LEU A 1 176 ? -4.980 -2.994 7.002 1.00 95.31 176 LEU A CA 1
ATOM 1451 C C . LEU A 1 176 ? -3.923 -2.352 6.110 1.00 95.31 176 LEU A C 1
ATOM 1453 O O . LEU A 1 176 ? -2.944 -1.808 6.613 1.00 95.31 176 LEU A O 1
ATOM 1457 N N . ILE A 1 177 ? -4.128 -2.412 4.797 1.00 95.75 177 ILE A N 1
ATOM 1458 C CA . ILE A 1 177 ? -3.236 -1.822 3.800 1.00 95.75 177 ILE A CA 1
ATOM 1459 C C . ILE A 1 177 ? -3.896 -0.583 3.200 1.00 95.75 177 ILE A C 1
ATOM 1461 O O . ILE A 1 177 ? -4.974 -0.673 2.615 1.00 95.75 177 ILE A O 1
ATOM 1465 N N . LEU A 1 178 ? -3.230 0.564 3.302 1.00 94.88 178 LEU A N 1
ATOM 1466 C CA . LEU A 1 178 ? -3.550 1.762 2.533 1.00 94.88 178 LEU A CA 1
ATOM 1467 C C . LEU A 1 178 ? -2.549 1.875 1.380 1.00 94.88 178 LEU A C 1
ATOM 1469 O O . LEU A 1 178 ? -1.390 2.241 1.584 1.00 94.88 178 LEU A O 1
ATOM 1473 N N . ASP A 1 179 ? -2.989 1.498 0.181 1.00 93.81 179 ASP A N 1
ATOM 1474 C CA . ASP A 1 179 ? -2.169 1.544 -1.032 1.00 93.81 179 ASP A CA 1
ATOM 1475 C C . ASP A 1 179 ? -2.200 2.932 -1.684 1.00 93.81 179 ASP A C 1
ATOM 1477 O O . ASP A 1 179 ? -3.271 3.526 -1.803 1.00 93.81 179 ASP A O 1
ATOM 1481 N N . ASP A 1 180 ? -1.023 3.434 -2.072 1.00 90.25 180 ASP A N 1
ATOM 1482 C CA . ASP A 1 180 ? -0.793 4.767 -2.650 1.00 90.25 180 ASP A CA 1
ATOM 1483 C C . ASP A 1 180 ? -1.590 5.875 -1.944 1.00 90.25 180 ASP A C 1
ATOM 1485 O O . ASP A 1 180 ? -2.309 6.663 -2.559 1.00 90.25 180 ASP A O 1
ATOM 1489 N N . TYR A 1 181 ? -1.502 5.914 -0.614 1.00 90.00 181 TYR A N 1
ATOM 1490 C CA . TYR A 1 181 ? -2.286 6.851 0.171 1.00 90.00 181 TYR A CA 1
ATOM 1491 C C . TYR A 1 181 ? -1.825 8.288 -0.085 1.00 90.00 181 TYR A C 1
ATOM 1493 O O . TYR A 1 181 ? -0.682 8.662 0.202 1.00 90.00 181 TYR A O 1
ATOM 1501 N N . GLN A 1 182 ? -2.753 9.091 -0.602 1.00 83.81 182 GLN A N 1
ATOM 1502 C CA . GLN A 1 182 ? -2.590 10.511 -0.872 1.00 83.81 182 GLN A CA 1
ATOM 1503 C C . GLN A 1 182 ? -3.576 11.283 0.014 1.00 83.81 182 GLN A C 1
ATOM 1505 O O . GLN A 1 182 ? -4.755 10.955 0.114 1.00 83.81 182 GLN A O 1
ATOM 1510 N N . TYR A 1 183 ? -3.028 12.262 0.717 1.00 69.44 183 TYR A N 1
ATOM 1511 C CA . TYR A 1 183 ? -3.586 13.039 1.822 1.00 69.44 183 TYR A CA 1
ATOM 1512 C C . TYR A 1 183 ? -5.127 13.253 1.859 1.00 69.44 183 TYR A C 1
ATOM 1514 O O . TYR A 1 183 ? -5.670 14.057 1.106 1.00 69.44 183 TYR A O 1
ATOM 1522 N N . ASN A 1 184 ? -5.807 12.626 2.831 1.00 82.50 184 ASN A N 1
ATOM 1523 C CA . ASN A 1 184 ? -7.093 13.039 3.422 1.00 82.50 184 ASN A CA 1
ATOM 1524 C C . ASN A 1 184 ? -7.105 12.710 4.933 1.00 82.50 184 ASN A C 1
ATOM 1526 O O . ASN A 1 184 ? -7.512 11.629 5.366 1.00 82.50 184 ASN A O 1
ATOM 1530 N N . MET A 1 185 ? -6.601 13.640 5.744 1.00 81.56 185 MET A N 1
ATOM 1531 C CA . MET A 1 185 ? -6.243 13.358 7.140 1.00 81.56 185 MET A CA 1
ATOM 1532 C C . MET A 1 185 ? -7.421 13.073 8.069 1.00 81.56 185 MET A C 1
ATOM 1534 O O . MET A 1 185 ? -7.257 12.313 9.024 1.00 81.56 185 MET A O 1
ATOM 1538 N N . GLU A 1 186 ? -8.600 13.625 7.793 1.00 85.38 186 GLU A N 1
ATOM 1539 C CA . GLU A 1 186 ? -9.795 13.349 8.594 1.00 85.38 186 GLU A CA 1
ATOM 1540 C C . GLU A 1 186 ? -10.232 11.892 8.414 1.00 85.38 186 GLU A C 1
ATOM 1542 O O . GLU A 1 186 ? -10.385 11.155 9.385 1.00 85.38 186 GLU A O 1
ATOM 1547 N N . VAL A 1 187 ? -10.310 11.432 7.162 1.00 88.00 187 VAL A N 1
ATOM 1548 C CA . VAL A 1 187 ? -10.635 10.035 6.846 1.00 88.00 187 VAL A CA 1
ATOM 1549 C C . VAL A 1 187 ? -9.562 9.083 7.381 1.00 88.00 187 VAL A C 1
ATOM 1551 O O . VAL A 1 187 ? -9.884 8.033 7.937 1.00 88.00 187 VAL A O 1
ATOM 1554 N N . PHE A 1 188 ? -8.283 9.442 7.264 1.00 89.56 188 PHE A N 1
ATOM 1555 C CA . PHE A 1 188 ? -7.201 8.629 7.819 1.00 89.56 188 PHE A CA 1
ATOM 1556 C C . PHE A 1 188 ? -7.264 8.507 9.338 1.00 89.56 188 PHE A C 1
ATOM 1558 O O . PHE A 1 188 ? -7.023 7.420 9.862 1.00 89.56 188 PHE A O 1
ATOM 1565 N N . SER A 1 189 ? -7.614 9.586 10.039 1.00 89.75 189 SER A N 1
ATOM 1566 C CA . SER A 1 189 ? -7.770 9.559 11.494 1.00 89.75 189 SER A CA 1
ATOM 1567 C C . SER A 1 189 ? -8.823 8.535 11.907 1.00 89.75 189 SER A C 1
ATOM 1569 O O . SER A 1 189 ? -8.574 7.755 12.825 1.00 89.75 189 SER A O 1
ATOM 1571 N N . GLU A 1 190 ? -9.931 8.437 11.169 1.00 92.62 190 GLU A N 1
ATOM 1572 C CA . GLU A 1 190 ? -10.957 7.423 11.425 1.00 92.62 190 GLU A CA 1
ATOM 1573 C C . GLU A 1 190 ? -10.475 5.999 11.159 1.00 92.62 190 GLU A C 1
ATOM 1575 O O . GLU A 1 190 ? -10.685 5.110 11.992 1.00 92.62 190 GLU A O 1
ATOM 1580 N N . VAL A 1 191 ? -9.761 5.769 10.052 1.00 93.75 191 VAL A N 1
ATOM 1581 C CA . VAL A 1 191 ? -9.144 4.461 9.774 1.00 93.75 191 VAL A CA 1
ATOM 1582 C C . VAL A 1 191 ? -8.178 4.074 10.895 1.00 93.75 191 VAL A C 1
ATOM 1584 O O . VAL A 1 191 ? -8.240 2.953 11.404 1.00 93.75 191 VAL A O 1
ATOM 1587 N N . ARG A 1 192 ? -7.316 5.006 11.316 1.00 93.25 192 ARG A N 1
ATOM 1588 C CA . ARG A 1 192 ? -6.324 4.815 12.378 1.00 93.25 192 ARG A CA 1
ATOM 1589 C C . ARG A 1 192 ? -6.976 4.487 13.713 1.00 93.25 192 ARG A C 1
ATOM 1591 O O . ARG A 1 192 ? -6.636 3.477 14.327 1.00 93.25 192 ARG A O 1
ATOM 1598 N N . ASN A 1 193 ? -7.924 5.311 14.147 1.00 92.62 193 ASN A N 1
ATOM 1599 C CA . ASN A 1 193 ? -8.592 5.153 15.434 1.00 92.62 193 ASN A CA 1
ATOM 1600 C C . ASN A 1 193 ? -9.329 3.805 15.505 1.00 92.62 193 ASN A C 1
ATOM 1602 O O . ASN A 1 193 ? -9.182 3.066 16.482 1.00 92.62 193 ASN A O 1
ATOM 1606 N N . ASN A 1 194 ? -10.051 3.434 14.441 1.00 93.88 194 ASN A N 1
ATOM 1607 C CA . ASN A 1 194 ? -10.737 2.144 14.356 1.00 93.88 194 ASN A CA 1
ATOM 1608 C C . ASN A 1 194 ? -9.757 0.965 14.330 1.00 93.88 194 ASN A C 1
ATOM 1610 O O . ASN A 1 194 ? -9.979 -0.030 15.025 1.00 93.88 194 ASN A O 1
ATOM 1614 N N . ALA A 1 195 ? -8.656 1.071 13.582 1.00 93.06 195 ALA A N 1
ATOM 1615 C CA . ALA A 1 195 ? -7.618 0.045 13.561 1.00 93.06 195 ALA A CA 1
ATOM 1616 C C . ALA A 1 195 ? -7.046 -0.195 14.964 1.00 93.06 195 ALA A C 1
ATOM 1618 O O . ALA A 1 195 ? -7.010 -1.334 15.438 1.00 93.06 195 ALA A O 1
ATOM 1619 N N . PHE A 1 196 ? -6.666 0.871 15.666 1.00 92.50 196 PHE A N 1
ATOM 1620 C CA . PHE A 1 196 ? -6.022 0.766 16.974 1.00 92.50 196 PHE A CA 1
ATOM 1621 C C . PHE A 1 196 ? -6.983 0.259 18.049 1.00 92.50 196 PHE A C 1
ATOM 1623 O O . PHE A 1 196 ? -6.622 -0.646 18.802 1.00 92.50 196 PHE A O 1
ATOM 1630 N N . LYS A 1 197 ? -8.241 0.726 18.049 1.00 92.81 197 LYS A N 1
ATOM 1631 C CA . LYS A 1 197 ? -9.309 0.204 18.922 1.00 92.81 197 LYS A CA 1
ATOM 1632 C C . LYS A 1 197 ? -9.502 -1.309 18.770 1.00 92.81 197 LYS A C 1
ATOM 1634 O O . LYS A 1 197 ? -9.872 -1.988 19.721 1.00 92.81 197 LYS A O 1
ATOM 1639 N N . ARG A 1 198 ? -9.242 -1.848 17.577 1.00 90.81 198 ARG A N 1
ATOM 1640 C CA . ARG A 1 198 ? -9.366 -3.274 17.239 1.00 90.81 198 ARG A CA 1
ATOM 1641 C C . ARG A 1 198 ? -8.040 -4.038 17.327 1.00 90.81 198 ARG A C 1
ATOM 1643 O O . ARG A 1 198 ? -7.964 -5.163 16.829 1.00 90.81 198 ARG A O 1
ATOM 1650 N N . ASN A 1 199 ? -6.990 -3.451 17.908 1.00 89.75 199 ASN A N 1
ATOM 1651 C CA . ASN A 1 199 ? -5.638 -4.024 17.952 1.00 89.75 199 ASN A CA 1
ATOM 1652 C C . ASN A 1 199 ? -5.160 -4.514 16.566 1.00 89.75 199 ASN A C 1
ATOM 1654 O O . ASN A 1 199 ? -4.637 -5.618 16.404 1.00 89.75 199 ASN A O 1
ATOM 1658 N N . SER A 1 200 ? -5.462 -3.719 15.541 1.00 91.94 200 SER A N 1
ATOM 1659 C CA . SER A 1 200 ? -5.099 -3.957 14.147 1.00 91.94 200 SER A CA 1
ATOM 1660 C C . SER A 1 200 ? -3.860 -3.140 13.783 1.00 91.94 200 SER A C 1
ATOM 1662 O O . SER A 1 200 ? -3.606 -2.094 14.379 1.00 91.94 200 SER A O 1
ATOM 1664 N N . LYS A 1 201 ? -3.087 -3.624 12.807 1.00 93.12 201 LYS A N 1
ATOM 1665 C CA . LYS A 1 201 ? -1.883 -2.946 12.302 1.00 93.12 201 LYS A CA 1
ATOM 1666 C C . LYS A 1 201 ? -2.170 -2.278 10.965 1.00 93.12 201 LYS A C 1
ATOM 1668 O O . LYS A 1 201 ? -2.959 -2.799 10.177 1.00 93.12 201 LYS A O 1
ATOM 1673 N N . LEU A 1 202 ? -1.495 -1.165 10.702 1.00 95.31 202 LEU A N 1
ATOM 1674 C CA . LEU A 1 202 ? -1.567 -0.440 9.437 1.00 95.31 202 LEU A CA 1
ATOM 1675 C C . LEU A 1 202 ? -0.274 -0.618 8.648 1.00 95.31 202 LEU A C 1
ATOM 1677 O O . LEU A 1 202 ? 0.814 -0.472 9.194 1.00 95.31 202 LEU A O 1
ATOM 1681 N N . ILE A 1 203 ? -0.406 -0.885 7.355 1.00 95.75 203 ILE A N 1
ATOM 1682 C CA . ILE A 1 203 ? 0.666 -0.762 6.372 1.00 95.75 203 ILE A CA 1
ATOM 1683 C C . ILE A 1 203 ? 0.228 0.316 5.390 1.00 95.75 203 ILE A C 1
ATOM 1685 O O . ILE A 1 203 ? -0.841 0.219 4.792 1.00 95.75 203 ILE A O 1
ATOM 1689 N N . ILE A 1 204 ? 1.037 1.351 5.228 1.00 95.56 204 ILE A N 1
ATOM 1690 C CA . ILE A 1 204 ? 0.724 2.500 4.386 1.00 95.56 204 ILE A CA 1
ATOM 1691 C C . ILE A 1 204 ? 1.805 2.590 3.328 1.00 95.56 204 ILE A C 1
ATOM 1693 O O . ILE A 1 204 ? 2.979 2.697 3.669 1.00 95.56 204 ILE A O 1
ATOM 1697 N N . THR A 1 205 ? 1.426 2.571 2.052 1.00 95.31 205 THR A N 1
ATOM 1698 C CA . THR A 1 205 ? 2.351 2.959 0.987 1.00 95.31 205 THR A CA 1
ATOM 1699 C C . THR A 1 205 ? 2.074 4.374 0.537 1.00 95.31 205 THR A C 1
ATOM 1701 O O . THR A 1 205 ? 0.920 4.771 0.388 1.00 95.31 205 THR A O 1
ATOM 1704 N N . THR A 1 206 ? 3.127 5.158 0.329 1.00 94.00 206 THR A N 1
ATOM 1705 C CA . THR A 1 206 ? 2.963 6.543 -0.114 1.00 94.00 206 THR A CA 1
ATOM 1706 C C . THR A 1 206 ? 4.225 7.100 -0.782 1.00 94.00 206 THR A C 1
ATOM 1708 O O . THR A 1 206 ? 5.215 6.392 -0.987 1.00 94.00 206 THR A O 1
ATOM 1711 N N . ARG A 1 207 ? 4.190 8.375 -1.169 1.00 91.62 207 ARG A N 1
ATOM 1712 C CA . ARG A 1 207 ? 5.346 9.125 -1.679 1.00 91.62 207 ARG A CA 1
ATOM 1713 C C . ARG A 1 207 ? 6.086 9.814 -0.522 1.00 91.62 207 ARG A C 1
ATOM 1715 O O . ARG A 1 207 ? 5.437 10.165 0.464 1.00 91.62 207 ARG A O 1
ATOM 1722 N N . PRO A 1 208 ? 7.398 10.093 -0.646 1.00 90.19 208 PRO A N 1
ATOM 1723 C CA . PRO A 1 208 ? 8.196 10.663 0.446 1.00 90.19 208 PRO A CA 1
ATOM 1724 C C . PRO A 1 208 ? 7.600 11.936 1.070 1.00 90.19 208 PRO A C 1
ATOM 1726 O O . PRO A 1 208 ? 7.563 12.070 2.290 1.00 90.19 208 PRO A O 1
ATOM 1729 N N . ILE A 1 209 ? 7.040 12.832 0.246 1.00 88.19 209 ILE A N 1
ATOM 1730 C CA . ILE A 1 209 ? 6.417 14.081 0.715 1.00 88.19 209 ILE A CA 1
ATOM 1731 C C . ILE A 1 209 ? 5.245 13.850 1.685 1.00 88.19 209 ILE A C 1
ATOM 1733 O O . ILE A 1 209 ? 5.044 14.626 2.614 1.00 88.19 209 ILE A O 1
ATOM 1737 N N . PHE A 1 210 ? 4.492 12.765 1.500 1.00 89.06 210 PHE A N 1
ATOM 1738 C CA . PHE A 1 210 ? 3.352 12.422 2.346 1.00 89.06 210 PHE A CA 1
ATOM 1739 C C . PHE A 1 210 ? 3.756 11.568 3.551 1.00 89.06 210 PHE A C 1
ATOM 1741 O O . PHE A 1 210 ? 3.082 11.631 4.574 1.00 89.06 210 PHE A O 1
ATOM 1748 N N . ALA A 1 211 ? 4.852 10.803 3.463 1.00 88.31 211 ALA A N 1
ATOM 1749 C CA . ALA A 1 211 ? 5.369 10.008 4.579 1.00 88.31 211 ALA A CA 1
ATOM 1750 C C . ALA A 1 211 ? 5.741 10.898 5.772 1.00 88.31 211 ALA A C 1
ATOM 1752 O O . ALA A 1 211 ? 5.303 10.643 6.892 1.00 88.31 211 ALA A O 1
ATOM 1753 N N . LYS A 1 212 ? 6.446 12.007 5.509 1.00 83.50 212 LYS A N 1
ATOM 1754 C CA . LYS A 1 212 ? 6.782 12.996 6.540 1.00 83.50 212 LYS A CA 1
ATOM 1755 C C . LYS A 1 212 ? 5.527 13.560 7.217 1.00 83.50 212 LYS A C 1
ATOM 1757 O O . LYS A 1 212 ? 5.415 13.523 8.435 1.00 83.50 212 LYS A O 1
ATOM 1762 N N . ALA A 1 213 ? 4.547 13.989 6.421 1.00 83.06 213 ALA A N 1
ATOM 1763 C CA . ALA A 1 213 ? 3.290 14.531 6.937 1.00 83.06 213 ALA A CA 1
ATOM 1764 C C . ALA A 1 213 ? 2.455 13.502 7.725 1.00 83.06 213 ALA A C 1
ATOM 1766 O O . ALA A 1 213 ? 1.710 13.879 8.627 1.00 83.06 213 ALA A O 1
ATOM 1767 N N . LEU A 1 214 ? 2.545 12.212 7.380 1.00 86.69 214 LEU A N 1
ATOM 1768 C CA . LEU A 1 214 ? 1.898 11.132 8.127 1.00 86.69 214 LEU A CA 1
ATOM 1769 C C . LEU A 1 214 ? 2.543 10.929 9.498 1.00 86.69 214 LEU A C 1
ATOM 1771 O O . LEU A 1 214 ? 1.815 10.802 10.480 1.00 86.69 214 LEU A O 1
ATOM 1775 N N . ASN A 1 215 ? 3.876 10.928 9.578 1.00 83.00 215 ASN A N 1
ATOM 1776 C CA . ASN A 1 215 ? 4.593 10.781 10.847 1.00 83.00 215 ASN A CA 1
ATOM 1777 C C . ASN A 1 215 ? 4.223 11.866 11.850 1.00 83.00 215 ASN A C 1
ATOM 1779 O O . ASN A 1 215 ? 3.877 11.549 12.987 1.00 83.00 215 ASN A O 1
ATOM 1783 N N . ASP A 1 216 ? 4.193 13.118 11.394 1.00 79.06 216 ASP A N 1
ATOM 1784 C CA . ASP A 1 216 ? 3.823 14.270 12.218 1.00 79.06 216 ASP A CA 1
ATOM 1785 C C . ASP A 1 216 ? 2.405 14.145 12.805 1.00 79.06 216 ASP A C 1
ATOM 1787 O O . ASP A 1 216 ? 2.074 14.829 13.759 1.00 79.06 216 ASP A O 1
ATOM 1791 N N . ARG A 1 217 ? 1.541 13.286 12.245 1.00 77.94 217 ARG A N 1
ATOM 1792 C CA . ARG A 1 217 ? 0.157 13.059 12.706 1.00 77.94 217 ARG A CA 1
ATOM 1793 C C . ARG A 1 217 ? -0.043 11.737 13.430 1.00 77.94 217 ARG A C 1
ATOM 1795 O O . ARG A 1 217 ? -1.120 11.484 13.982 1.00 77.94 217 ARG A O 1
ATOM 1802 N N . LEU A 1 218 ? 0.955 10.866 13.388 1.00 83.75 218 LEU A N 1
ATOM 1803 C CA . LEU A 1 218 ? 0.916 9.583 14.063 1.00 83.75 218 LEU A CA 1
ATOM 1804 C C . LEU A 1 218 ? 1.316 9.702 15.532 1.00 83.75 218 LEU A C 1
ATOM 1806 O O . LEU A 1 218 ? 0.842 8.855 16.273 1.00 83.75 218 LEU A O 1
ATOM 1810 N N . GLU A 1 219 ? 2.059 10.753 15.918 1.00 69.06 219 GLU A N 1
ATOM 1811 C CA . GLU A 1 219 ? 2.457 11.276 17.253 1.00 69.06 219 GLU A CA 1
ATOM 1812 C C . GLU A 1 219 ? 2.568 10.289 18.438 1.00 69.06 219 GLU A C 1
ATOM 1814 O O . GLU A 1 219 ? 3.597 10.248 19.103 1.00 69.06 219 GLU A O 1
ATOM 1819 N N . LEU A 1 220 ? 1.532 9.498 18.727 1.00 67.31 220 LEU A N 1
ATOM 1820 C CA . LEU A 1 220 ? 1.485 8.501 19.805 1.00 67.31 220 LEU A CA 1
ATOM 1821 C C . LEU A 1 220 ? 1.614 7.046 19.321 1.00 67.31 220 LEU A C 1
ATOM 1823 O O . LEU A 1 220 ? 1.779 6.135 20.130 1.00 67.31 220 LEU A O 1
ATOM 1827 N N . ALA A 1 221 ? 1.503 6.804 18.017 1.00 78.44 221 ALA A N 1
ATOM 1828 C CA . ALA A 1 221 ? 1.632 5.483 17.429 1.00 78.44 221 ALA A CA 1
ATOM 1829 C C . ALA A 1 221 ? 3.108 5.112 17.276 1.00 78.44 221 ALA A C 1
ATOM 1831 O O . ALA A 1 221 ? 3.930 5.909 16.832 1.00 78.44 221 ALA A O 1
ATOM 1832 N N . SER A 1 222 ? 3.435 3.861 17.572 1.00 87.56 222 SER A N 1
ATOM 1833 C CA . SER A 1 222 ? 4.731 3.279 17.241 1.00 87.56 222 SER A CA 1
ATOM 1834 C C . SER A 1 222 ? 4.807 3.019 15.730 1.00 87.56 222 SER A C 1
ATOM 1836 O O . SER A 1 222 ? 4.055 2.197 15.190 1.00 87.56 222 SER A O 1
ATOM 1838 N N . VAL A 1 223 ? 5.696 3.746 15.046 1.00 92.25 223 VAL A N 1
ATOM 1839 C CA . VAL A 1 223 ? 5.842 3.732 13.583 1.00 92.25 223 VAL A CA 1
ATOM 1840 C C . VAL A 1 223 ? 7.170 3.098 13.175 1.00 92.25 223 VAL A C 1
ATOM 1842 O O . VAL A 1 223 ? 8.220 3.470 13.690 1.00 92.25 223 VAL A O 1
ATOM 1845 N N . ARG A 1 224 ? 7.117 2.181 12.204 1.00 93.06 224 ARG A N 1
ATOM 1846 C CA . ARG A 1 224 ? 8.275 1.718 11.435 1.00 93.06 224 ARG A CA 1
ATOM 1847 C C . ARG A 1 224 ? 8.247 2.339 10.047 1.00 93.06 224 ARG A C 1
ATOM 1849 O O . ARG A 1 224 ? 7.204 2.361 9.398 1.00 93.06 224 ARG A O 1
ATOM 1856 N N . GLU A 1 225 ? 9.403 2.755 9.559 1.00 92.69 225 GLU A N 1
ATOM 1857 C CA . GLU A 1 225 ? 9.572 3.278 8.208 1.00 92.69 225 GLU A CA 1
ATOM 1858 C C . GLU A 1 225 ? 10.445 2.366 7.354 1.00 92.69 225 GLU A C 1
ATOM 1860 O O . GLU A 1 225 ? 11.479 1.877 7.808 1.00 92.69 225 GLU A O 1
ATOM 1865 N N . LEU A 1 226 ? 10.047 2.178 6.096 1.00 91.81 226 LEU A N 1
ATOM 1866 C CA . LEU A 1 226 ? 10.847 1.528 5.066 1.00 91.81 226 LEU A CA 1
ATOM 1867 C C . LEU A 1 226 ? 10.905 2.427 3.835 1.00 91.81 226 LEU A C 1
ATOM 1869 O O . LEU A 1 226 ? 9.898 2.629 3.151 1.00 91.81 226 LEU A O 1
ATOM 1873 N N . HIS A 1 227 ? 12.100 2.931 3.537 1.00 91.62 227 HIS A N 1
ATOM 1874 C CA . HIS A 1 227 ? 12.346 3.651 2.299 1.00 91.62 227 HIS A CA 1
ATOM 1875 C C . HIS A 1 227 ? 12.751 2.668 1.198 1.00 91.62 227 HIS A C 1
ATOM 1877 O O . HIS A 1 227 ? 13.750 1.956 1.313 1.00 91.62 227 HIS A O 1
ATOM 1883 N N . LEU A 1 228 ? 11.954 2.598 0.137 1.00 89.06 228 LEU A N 1
ATOM 1884 C CA . LEU A 1 228 ? 12.231 1.784 -1.036 1.00 89.06 228 LEU A CA 1
ATOM 1885 C C . LEU A 1 228 ? 13.004 2.602 -2.061 1.00 89.06 228 LEU A C 1
ATOM 1887 O O . LEU A 1 228 ? 12.519 3.625 -2.547 1.00 89.06 228 LEU A O 1
ATOM 1891 N N . GLY A 1 229 ? 14.175 2.091 -2.417 1.00 83.88 229 GLY A N 1
ATOM 1892 C CA . GLY A 1 229 ? 15.008 2.661 -3.459 1.00 83.88 229 GLY A CA 1
ATOM 1893 C C . GLY A 1 229 ? 14.745 2.046 -4.827 1.00 83.88 229 GLY A C 1
ATOM 1894 O O . GLY A 1 229 ? 13.908 1.154 -5.013 1.00 83.88 229 GLY A O 1
ATOM 1895 N N . ARG A 1 230 ? 15.542 2.512 -5.783 1.00 83.44 230 ARG A N 1
ATOM 1896 C CA . ARG A 1 230 ? 15.766 1.839 -7.065 1.00 83.44 230 ARG A CA 1
ATOM 1897 C C . ARG A 1 230 ? 16.396 0.464 -6.824 1.00 83.44 230 ARG A C 1
ATOM 1899 O O . ARG A 1 230 ? 17.032 0.231 -5.795 1.00 83.44 230 ARG A O 1
ATOM 1906 N N . MET A 1 231 ? 16.204 -0.457 -7.760 1.00 78.56 231 MET A N 1
ATOM 1907 C CA . MET A 1 231 ? 16.656 -1.840 -7.615 1.00 78.56 231 MET A CA 1
ATOM 1908 C C . MET A 1 231 ? 17.533 -2.300 -8.768 1.00 78.56 231 MET A C 1
ATOM 1910 O O . MET A 1 231 ? 17.604 -1.671 -9.821 1.00 78.56 231 MET A O 1
ATOM 1914 N N . ASP A 1 232 ? 18.168 -3.448 -8.555 1.00 75.69 232 ASP A N 1
ATOM 1915 C CA . ASP A 1 232 ? 18.804 -4.202 -9.624 1.00 75.69 232 ASP A CA 1
ATOM 1916 C C . ASP A 1 232 ? 17.721 -4.828 -10.512 1.00 75.69 232 ASP A C 1
ATOM 1918 O O . ASP A 1 232 ? 16.992 -5.731 -10.093 1.00 75.69 232 ASP A O 1
ATOM 1922 N N . ILE A 1 233 ? 17.599 -4.317 -11.735 1.00 75.88 233 ILE A N 1
ATOM 1923 C CA . ILE A 1 233 ? 16.555 -4.726 -12.675 1.00 75.88 233 ILE A CA 1
ATOM 1924 C C . ILE A 1 233 ? 16.894 -6.020 -13.414 1.00 75.88 233 ILE A C 1
ATOM 1926 O O . ILE A 1 233 ? 16.069 -6.499 -14.187 1.00 75.88 233 ILE A O 1
ATOM 1930 N N . LYS A 1 234 ? 18.068 -6.625 -13.183 1.00 73.25 234 LYS A N 1
ATOM 1931 C CA . LYS A 1 234 ? 18.454 -7.887 -13.834 1.00 73.25 234 LYS A CA 1
ATOM 1932 C C . LYS A 1 234 ? 17.437 -9.001 -13.616 1.00 73.25 234 LYS A C 1
ATOM 1934 O O . LYS A 1 234 ? 17.220 -9.795 -14.518 1.00 73.25 234 LYS A O 1
ATOM 1939 N N . GLY A 1 235 ? 16.775 -9.021 -12.456 1.00 68.25 235 GLY A N 1
ATOM 1940 C CA . GLY A 1 235 ? 15.698 -9.975 -12.168 1.00 68.25 235 GLY A CA 1
ATOM 1941 C C . GLY A 1 235 ? 14.391 -9.717 -12.931 1.00 68.25 235 GLY A C 1
ATOM 1942 O O . GLY A 1 235 ? 13.550 -10.602 -12.992 1.00 68.25 235 GLY A O 1
ATOM 1943 N N . ILE A 1 236 ? 14.219 -8.523 -13.508 1.00 75.75 236 ILE A N 1
ATOM 1944 C CA . ILE A 1 236 ? 13.061 -8.134 -14.330 1.00 75.75 236 ILE A CA 1
ATOM 1945 C C . ILE A 1 236 ? 13.334 -8.411 -15.815 1.00 75.75 236 ILE A C 1
ATOM 1947 O O . ILE A 1 236 ? 12.412 -8.706 -16.574 1.00 75.75 236 ILE A O 1
ATOM 1951 N N . LEU A 1 237 ? 14.593 -8.280 -16.242 1.00 75.81 237 LEU A N 1
ATOM 1952 C CA . LEU A 1 237 ? 14.988 -8.422 -17.638 1.00 75.81 237 LEU A CA 1
ATOM 1953 C C . LEU A 1 237 ? 14.897 -9.891 -18.088 1.00 75.81 237 LEU A C 1
ATOM 1955 O O . LEU A 1 237 ? 15.549 -10.748 -17.491 1.00 75.81 237 LEU A O 1
ATOM 1959 N N . PRO A 1 238 ? 14.159 -10.200 -19.170 1.00 73.69 238 PRO A N 1
ATOM 1960 C CA . PRO A 1 238 ? 14.109 -11.552 -19.707 1.00 73.69 238 PRO A CA 1
ATOM 1961 C C . PRO A 1 238 ? 15.493 -12.035 -20.164 1.00 73.69 238 PRO A C 1
ATOM 1963 O O . PRO A 1 238 ? 16.294 -11.272 -20.720 1.00 73.69 238 PRO A O 1
ATOM 1966 N N . GLU A 1 239 ? 15.782 -13.322 -19.965 1.00 74.94 239 GLU A N 1
ATOM 1967 C CA . GLU A 1 239 ? 17.085 -13.903 -20.313 1.00 74.94 239 GLU A CA 1
ATOM 1968 C C . GLU A 1 239 ? 17.401 -13.765 -21.809 1.00 74.94 239 GLU A C 1
ATOM 1970 O O . GLU A 1 239 ? 18.547 -13.487 -22.162 1.00 74.94 239 GLU A O 1
ATOM 1975 N N . ASN A 1 240 ? 16.374 -13.846 -22.659 1.00 72.31 240 ASN A N 1
ATOM 1976 C CA . ASN A 1 240 ? 16.442 -13.778 -24.119 1.00 72.31 240 ASN A CA 1
ATOM 1977 C C . ASN A 1 240 ? 16.610 -12.360 -24.703 1.00 72.31 240 ASN A C 1
ATOM 1979 O O . ASN A 1 240 ? 16.644 -12.218 -25.924 1.00 72.31 240 ASN A O 1
ATOM 1983 N N . VAL A 1 241 ? 16.712 -11.313 -23.877 1.00 73.62 241 VAL A N 1
ATOM 1984 C CA . VAL A 1 241 ? 17.024 -9.956 -24.357 1.00 73.62 241 VAL A CA 1
ATOM 1985 C C . VAL A 1 241 ? 18.532 -9.819 -24.597 1.00 73.62 241 VAL A C 1
ATOM 1987 O O . VAL A 1 241 ? 19.336 -10.156 -23.723 1.00 73.62 241 VAL A O 1
ATOM 1990 N N . ASP A 1 242 ? 18.908 -9.303 -25.772 1.00 80.38 242 ASP A N 1
ATOM 1991 C CA . ASP A 1 242 ? 20.304 -9.044 -26.148 1.00 80.38 242 ASP A CA 1
ATOM 1992 C C . ASP A 1 242 ? 21.022 -8.113 -25.149 1.00 80.38 242 ASP A C 1
ATOM 1994 O O . ASP A 1 242 ? 20.416 -7.228 -24.540 1.00 80.38 242 ASP A O 1
ATOM 1998 N N . GLY A 1 243 ? 22.336 -8.293 -24.994 1.00 80.56 243 GLY A N 1
ATOM 1999 C CA . GLY A 1 243 ? 23.158 -7.541 -24.045 1.00 80.56 243 GLY A CA 1
ATOM 2000 C C . GLY A 1 243 ? 23.148 -6.029 -24.290 1.00 80.56 243 GLY A C 1
ATOM 2001 O O . GLY A 1 243 ? 23.093 -5.259 -23.330 1.00 80.56 243 GLY A O 1
ATOM 2002 N N . SER A 1 244 ? 23.128 -5.590 -25.555 1.00 81.56 244 SER A N 1
ATOM 2003 C CA . SER A 1 244 ? 23.067 -4.159 -25.893 1.00 81.56 244 SER A CA 1
ATOM 2004 C C . SER A 1 244 ? 21.740 -3.521 -25.464 1.00 81.56 244 SER A C 1
ATOM 2006 O O . SER A 1 244 ? 21.702 -2.401 -24.948 1.00 81.56 244 SER A O 1
ATOM 2008 N N . LEU A 1 245 ? 20.653 -4.277 -25.600 1.00 81.38 245 LEU A N 1
ATOM 2009 C CA . LEU A 1 245 ? 19.310 -3.857 -25.240 1.00 81.38 245 LEU A CA 1
ATOM 2010 C C . LEU A 1 245 ? 19.098 -3.874 -23.722 1.00 81.38 245 LEU A C 1
ATOM 2012 O O . LEU A 1 245 ? 18.522 -2.930 -23.185 1.00 81.38 245 LEU A O 1
ATOM 2016 N N . LYS A 1 246 ? 19.626 -4.883 -23.013 1.00 83.81 246 LYS A N 1
ATOM 2017 C CA . LYS A 1 246 ? 19.654 -4.906 -21.539 1.00 83.81 246 LYS A CA 1
ATOM 2018 C C . LYS A 1 246 ? 20.337 -3.657 -20.985 1.00 83.81 246 LYS A C 1
ATOM 2020 O O . LYS A 1 246 ? 19.760 -2.977 -20.142 1.00 83.81 246 LYS A O 1
ATOM 2025 N N . TYR A 1 247 ? 21.502 -3.305 -21.530 1.00 83.94 247 TYR A N 1
ATOM 2026 C CA . TYR A 1 247 ? 22.230 -2.097 -21.142 1.00 83.94 247 TYR A CA 1
ATOM 2027 C C . TYR A 1 247 ? 21.428 -0.811 -21.405 1.00 83.94 247 TYR A C 1
ATOM 2029 O O . TYR A 1 247 ? 21.383 0.086 -20.562 1.00 83.94 247 TYR A O 1
ATOM 2037 N N . ALA A 1 248 ? 20.749 -0.715 -22.553 1.00 84.06 248 ALA A N 1
ATOM 2038 C CA . ALA A 1 248 ? 19.896 0.431 -22.860 1.00 84.06 248 ALA A CA 1
ATOM 2039 C C . ALA A 1 248 ? 18.722 0.564 -21.872 1.00 84.06 248 ALA A C 1
ATOM 2041 O O . ALA A 1 248 ? 18.439 1.668 -21.406 1.00 84.06 248 ALA A O 1
ATOM 2042 N N . ILE A 1 249 ? 18.071 -0.549 -21.513 1.00 85.31 249 ILE A N 1
ATOM 2043 C CA . ILE A 1 249 ? 16.977 -0.560 -20.532 1.00 85.31 249 ILE A CA 1
ATOM 2044 C C . ILE A 1 249 ? 17.486 -0.158 -19.145 1.00 85.31 249 ILE A C 1
ATOM 2046 O O . ILE A 1 249 ? 16.863 0.687 -18.508 1.00 85.31 249 ILE A O 1
ATOM 2050 N N . GLU A 1 250 ? 18.619 -0.708 -18.695 1.00 85.62 250 GLU A N 1
ATOM 2051 C CA . GLU A 1 250 ? 19.260 -0.334 -17.424 1.00 85.62 250 GLU A CA 1
ATOM 2052 C C . GLU A 1 250 ? 19.539 1.168 -17.356 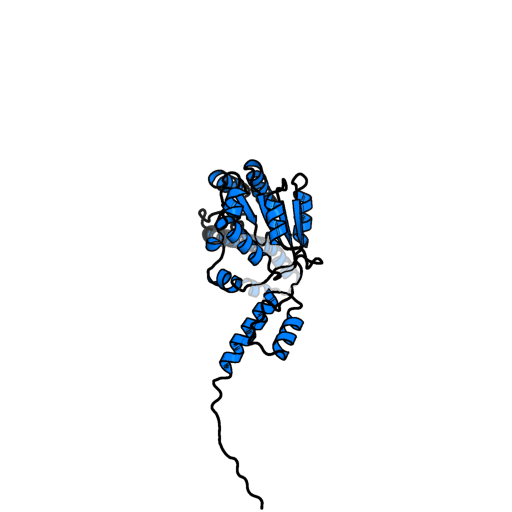1.00 85.62 250 GLU A C 1
ATOM 2054 O O . GLU A 1 250 ? 19.239 1.816 -16.352 1.00 85.62 250 GLU A O 1
ATOM 2059 N N . LYS A 1 251 ? 20.053 1.740 -18.449 1.00 86.12 251 LYS A N 1
ATOM 2060 C CA . LYS A 1 251 ? 20.358 3.167 -18.534 1.00 86.12 251 LYS A CA 1
ATOM 2061 C C . LYS A 1 251 ? 19.105 4.045 -18.504 1.00 86.12 251 LYS A C 1
ATOM 2063 O O . LYS A 1 251 ? 19.123 5.082 -17.858 1.00 86.12 251 LYS A O 1
ATOM 2068 N N . ILE A 1 252 ? 18.038 3.659 -19.207 1.00 85.94 252 ILE A N 1
ATOM 2069 C CA . ILE A 1 252 ? 16.796 4.449 -19.281 1.00 85.94 252 ILE A CA 1
ATOM 2070 C C . ILE A 1 252 ? 15.995 4.347 -17.984 1.00 85.94 252 ILE A C 1
ATOM 2072 O O . ILE A 1 252 ? 15.398 5.327 -17.545 1.00 85.94 252 ILE A O 1
ATOM 2076 N N . SER A 1 253 ? 15.933 3.157 -17.386 1.00 86.94 253 SER A N 1
ATOM 2077 C CA . SER A 1 253 ? 15.141 2.954 -16.180 1.00 86.94 253 SER A CA 1
ATOM 2078 C C . SER A 1 253 ? 15.850 3.433 -14.924 1.00 86.94 253 SER A C 1
ATOM 2080 O O . SER A 1 253 ? 15.180 3.701 -13.928 1.00 86.94 253 SER A O 1
ATOM 2082 N N . GLU A 1 254 ? 17.183 3.506 -14.956 1.00 87.25 254 GLU A N 1
ATOM 2083 C CA . GLU A 1 254 ? 18.037 3.831 -13.816 1.00 87.25 254 GLU A CA 1
ATOM 2084 C C . GLU A 1 254 ? 17.674 3.017 -12.557 1.00 87.25 254 GLU A C 1
ATOM 2086 O O . GLU A 1 254 ? 17.722 3.515 -11.429 1.00 87.25 254 GLU A O 1
ATOM 2091 N N . GLY A 1 255 ? 17.247 1.764 -12.747 1.00 83.75 255 GLY A N 1
ATOM 2092 C CA . GLY A 1 255 ? 16.822 0.878 -11.664 1.00 83.75 255 GLY A CA 1
ATOM 2093 C C . GLY A 1 255 ? 15.352 1.012 -11.239 1.00 83.75 255 GLY A C 1
ATOM 2094 O O . GLY A 1 255 ? 14.947 0.413 -10.241 1.00 83.75 255 GLY A O 1
ATOM 2095 N N . ASN A 1 256 ? 14.533 1.790 -11.955 1.00 87.50 256 ASN A N 1
ATOM 2096 C CA . ASN A 1 256 ? 13.097 1.914 -11.706 1.00 87.50 256 ASN A CA 1
ATOM 2097 C C . ASN A 1 256 ? 12.320 0.745 -12.361 1.00 87.50 256 ASN A C 1
ATOM 2099 O O . ASN A 1 256 ? 12.332 0.608 -13.592 1.00 87.50 256 ASN A O 1
ATOM 2103 N N . PRO A 1 257 ? 11.600 -0.085 -11.586 1.00 85.25 257 PRO A N 1
ATOM 2104 C CA . PRO A 1 257 ? 10.842 -1.222 -12.108 1.00 85.25 257 PRO A CA 1
ATOM 2105 C C . PRO A 1 257 ? 9.773 -0.825 -13.115 1.00 85.25 257 PRO A C 1
ATOM 2107 O O . PRO A 1 257 ? 9.683 -1.436 -14.172 1.00 85.25 257 PRO A O 1
ATOM 2110 N N . ALA A 1 258 ? 8.976 0.207 -12.830 1.00 85.81 258 ALA A N 1
ATOM 2111 C CA . ALA A 1 258 ? 7.898 0.603 -13.731 1.00 85.81 258 ALA A CA 1
ATOM 2112 C C . ALA A 1 258 ? 8.436 1.046 -15.098 1.00 85.81 258 ALA A C 1
ATOM 2114 O O . ALA A 1 258 ? 7.888 0.650 -16.123 1.00 85.81 258 ALA A O 1
ATOM 2115 N N . ILE A 1 259 ? 9.534 1.809 -15.120 1.00 87.62 259 ILE A N 1
ATOM 2116 C CA . ILE A 1 259 ? 10.178 2.223 -16.377 1.00 87.62 259 ILE A CA 1
ATOM 2117 C C . ILE A 1 259 ? 10.771 1.010 -17.102 1.00 87.62 259 ILE A C 1
ATOM 2119 O O . ILE A 1 259 ? 10.611 0.884 -18.313 1.00 87.62 259 ILE A O 1
ATOM 2123 N N . THR A 1 260 ? 11.390 0.084 -16.365 1.00 86.75 260 THR A N 1
ATOM 2124 C CA . THR A 1 260 ? 11.924 -1.169 -16.927 1.00 86.75 260 THR A CA 1
ATOM 2125 C C . THR A 1 260 ? 10.830 -1.981 -17.620 1.00 86.75 260 THR A C 1
ATOM 2127 O O . THR A 1 260 ? 11.004 -2.403 -18.761 1.00 86.75 260 THR A O 1
ATOM 2130 N N . LEU A 1 261 ? 9.681 -2.158 -16.963 1.00 83.06 261 LEU A N 1
ATOM 2131 C CA . LEU A 1 261 ? 8.541 -2.886 -17.519 1.00 83.06 261 LEU A CA 1
ATOM 2132 C C . LEU A 1 261 ? 7.972 -2.209 -18.766 1.00 83.06 261 LEU A C 1
ATOM 2134 O O . LEU A 1 261 ? 7.696 -2.882 -19.754 1.00 83.06 261 LEU A O 1
ATOM 2138 N N . LEU A 1 262 ? 7.855 -0.880 -18.753 1.00 85.50 262 LEU A N 1
ATOM 2139 C CA . LEU A 1 262 ? 7.414 -0.121 -19.924 1.00 85.50 262 LEU A CA 1
ATOM 2140 C C . LEU A 1 262 ? 8.381 -0.264 -21.104 1.00 85.50 262 LEU A C 1
ATOM 2142 O O . LEU A 1 262 ? 7.934 -0.395 -22.242 1.00 85.50 262 LEU A O 1
ATOM 2146 N N . ALA A 1 263 ? 9.691 -0.263 -20.845 1.00 84.12 263 ALA A N 1
ATOM 2147 C CA . ALA A 1 263 ? 10.695 -0.466 -21.882 1.00 84.12 263 ALA A CA 1
ATOM 2148 C C . ALA A 1 263 ? 10.590 -1.874 -22.495 1.00 84.12 263 ALA A C 1
ATOM 2150 O O . ALA A 1 263 ? 10.590 -2.005 -23.718 1.00 84.12 263 ALA A O 1
ATOM 2151 N N . ILE A 1 264 ? 10.423 -2.911 -21.665 1.00 80.62 264 ILE A N 1
ATOM 2152 C CA . ILE A 1 264 ? 10.206 -4.294 -22.122 1.00 80.62 264 ILE A CA 1
ATOM 2153 C C . ILE A 1 264 ? 8.930 -4.397 -22.972 1.00 80.62 264 ILE A C 1
ATOM 2155 O O . ILE A 1 264 ? 8.968 -4.949 -24.073 1.00 80.62 264 ILE A O 1
ATOM 2159 N N . ASP A 1 265 ? 7.815 -3.830 -22.504 1.00 80.25 265 ASP A N 1
ATOM 2160 C CA . ASP A 1 265 ? 6.540 -3.822 -23.233 1.00 80.25 265 ASP A CA 1
ATOM 2161 C C . ASP A 1 265 ? 6.662 -3.138 -24.599 1.00 80.25 265 ASP A C 1
ATOM 2163 O O . ASP A 1 265 ? 6.112 -3.619 -25.594 1.00 80.25 265 ASP A O 1
ATOM 2167 N N . TYR A 1 266 ? 7.378 -2.012 -24.657 1.00 81.50 266 TYR A N 1
ATOM 2168 C CA . TYR A 1 266 ? 7.628 -1.283 -25.896 1.00 81.50 266 TYR A CA 1
ATOM 2169 C C . TYR A 1 266 ? 8.408 -2.138 -26.902 1.00 81.50 266 TYR A C 1
ATOM 2171 O O . TYR A 1 266 ? 8.007 -2.256 -28.059 1.00 81.50 266 TYR A O 1
ATOM 2179 N N . ILE A 1 267 ? 9.476 -2.797 -26.449 1.00 76.31 267 ILE A N 1
ATOM 2180 C CA . ILE A 1 267 ? 10.303 -3.671 -27.287 1.00 76.31 267 ILE A CA 1
ATOM 2181 C C . ILE A 1 267 ? 9.485 -4.848 -27.823 1.00 76.31 267 ILE A C 1
ATOM 2183 O O . ILE A 1 267 ? 9.496 -5.095 -29.026 1.00 76.31 267 ILE A O 1
ATOM 2187 N N . ASN A 1 268 ? 8.733 -5.541 -26.962 1.00 75.25 268 ASN A N 1
ATOM 2188 C CA . ASN A 1 268 ? 7.936 -6.710 -27.350 1.00 75.25 268 ASN A CA 1
ATOM 2189 C C . ASN A 1 268 ? 6.865 -6.376 -28.401 1.00 75.25 268 ASN A C 1
ATOM 2191 O O . ASN A 1 268 ? 6.571 -7.174 -29.295 1.00 75.25 268 ASN A O 1
ATOM 2195 N N . LYS A 1 269 ? 6.289 -5.172 -28.325 1.00 78.50 269 LYS A N 1
ATOM 2196 C CA . LYS A 1 269 ? 5.330 -4.679 -29.322 1.00 78.50 269 LYS A CA 1
ATOM 2197 C C . LYS A 1 269 ? 5.965 -4.329 -30.664 1.00 78.50 269 LYS A C 1
ATOM 2199 O O . LYS A 1 269 ? 5.227 -4.160 -31.626 1.00 78.50 269 LYS A O 1
ATOM 2204 N N . HIS A 1 270 ? 7.279 -4.123 -30.730 1.00 69.19 270 HIS A N 1
ATOM 2205 C CA . HIS A 1 270 ? 7.967 -3.655 -31.941 1.00 69.19 270 HIS A CA 1
ATOM 2206 C C . HIS A 1 270 ? 8.873 -4.720 -32.569 1.00 69.19 270 HIS A C 1
ATOM 2208 O O . HIS A 1 270 ? 9.168 -4.646 -33.761 1.00 69.19 270 HIS A O 1
ATOM 2214 N N . SER A 1 271 ? 9.250 -5.757 -31.820 1.00 63.94 271 SER A N 1
ATOM 2215 C CA . SER A 1 271 ? 9.870 -6.968 -32.366 1.00 63.94 271 SER A CA 1
ATOM 2216 C C . SER A 1 271 ? 8.878 -7.806 -33.180 1.00 63.94 271 SER A C 1
ATOM 2218 O O . SER A 1 271 ? 9.239 -8.329 -34.227 1.00 63.94 271 SER A O 1
ATOM 2220 N N . THR A 1 272 ? 7.608 -7.851 -32.771 1.00 52.84 272 THR A N 1
ATOM 2221 C CA . THR A 1 272 ? 6.534 -8.597 -33.458 1.00 52.84 272 THR A CA 1
ATOM 2222 C C . THR A 1 272 ? 6.077 -7.978 -34.785 1.00 52.84 272 THR A C 1
ATOM 2224 O O . THR A 1 272 ? 5.480 -8.664 -35.609 1.00 52.84 272 THR A O 1
ATOM 2227 N N . THR A 1 273 ? 6.381 -6.704 -35.041 1.00 48.03 273 THR A N 1
ATOM 2228 C CA . THR A 1 273 ? 6.069 -6.027 -36.315 1.00 48.03 273 THR A CA 1
ATOM 2229 C C . THR A 1 273 ? 7.111 -6.250 -37.414 1.00 48.03 273 THR A C 1
ATOM 2231 O O . THR A 1 273 ? 6.789 -6.080 -38.589 1.00 48.03 273 THR A O 1
ATOM 2234 N N . ASN A 1 274 ? 8.334 -6.671 -37.074 1.00 41.78 274 ASN A N 1
ATOM 2235 C CA . ASN A 1 274 ? 9.421 -6.832 -38.050 1.00 41.78 274 ASN A CA 1
ATOM 2236 C C . ASN A 1 274 ? 9.437 -8.196 -38.766 1.00 41.78 274 ASN A C 1
ATOM 2238 O O . ASN A 1 274 ? 10.158 -8.345 -39.749 1.00 41.78 274 ASN A O 1
ATOM 2242 N N . ASP A 1 275 ? 8.588 -9.148 -38.368 1.00 44.53 275 ASP A N 1
ATOM 2243 C CA . ASP A 1 275 ? 8.459 -10.457 -39.034 1.00 44.53 275 ASP A CA 1
ATOM 2244 C C . ASP A 1 275 ? 7.530 -10.438 -40.269 1.00 44.53 275 ASP A C 1
ATOM 2246 O O . ASP A 1 275 ? 7.201 -11.483 -40.829 1.00 44.53 275 ASP A O 1
ATOM 2250 N N . SER A 1 276 ? 7.121 -9.252 -40.740 1.00 40.19 276 SER A N 1
ATOM 2251 C CA . SER A 1 276 ? 6.263 -9.082 -41.927 1.00 40.19 276 SER A CA 1
ATOM 2252 C C . SER A 1 276 ? 6.874 -8.207 -43.028 1.00 40.19 276 SER A C 1
ATOM 2254 O O . SER A 1 276 ? 6.159 -7.556 -43.785 1.00 40.19 276 SER A O 1
ATOM 2256 N N . VAL A 1 277 ? 8.203 -8.212 -43.173 1.00 37.97 277 VAL A N 1
ATOM 2257 C CA . VAL A 1 277 ? 8.839 -7.709 -44.402 1.00 37.97 277 VAL A CA 1
ATOM 2258 C C . VAL A 1 277 ? 8.908 -8.863 -45.413 1.00 37.97 277 VAL A C 1
ATOM 2260 O O . VAL A 1 277 ? 9.580 -9.863 -45.142 1.00 37.97 277 VAL A O 1
ATOM 2263 N N . PRO A 1 278 ? 8.242 -8.777 -46.583 1.00 38.38 278 PRO A N 1
ATOM 2264 C CA . PRO A 1 278 ? 8.411 -9.783 -47.617 1.00 38.38 278 PRO A CA 1
ATOM 2265 C C . PRO A 1 278 ? 9.867 -9.761 -48.080 1.00 38.38 278 PRO A C 1
ATOM 2267 O O . PRO A 1 278 ? 10.411 -8.702 -48.394 1.00 38.38 278 PRO A O 1
ATOM 2270 N N . LYS A 1 279 ? 10.503 -10.936 -48.137 1.00 40.94 279 LYS A N 1
ATOM 2271 C CA . LYS A 1 279 ? 11.807 -11.109 -48.785 1.00 40.94 279 LYS A CA 1
ATOM 2272 C C . LYS A 1 279 ? 11.677 -10.699 -50.255 1.00 40.94 279 LYS A C 1
ATOM 2274 O O . LYS A 1 279 ? 11.310 -11.521 -51.089 1.00 40.94 279 LYS A O 1
ATOM 2279 N N . SER A 1 280 ? 11.997 -9.451 -50.586 1.00 38.44 280 SER A N 1
ATOM 2280 C CA . SER A 1 280 ? 12.225 -9.041 -51.969 1.00 38.44 280 SER A CA 1
ATOM 2281 C C . SER A 1 280 ? 13.602 -9.548 -52.392 1.00 38.44 280 SER A C 1
ATOM 2283 O O . SER A 1 280 ? 14.605 -8.836 -52.350 1.00 38.44 280 SER A O 1
ATOM 2285 N N . SER A 1 281 ? 13.670 -10.825 -52.754 1.00 44.72 281 SER A N 1
ATOM 2286 C CA . SER A 1 281 ? 14.750 -11.323 -53.589 1.00 44.72 281 SER A CA 1
ATOM 2287 C C . SER A 1 281 ? 14.435 -10.937 -55.027 1.00 44.72 281 SER A C 1
ATOM 2289 O O . SER A 1 281 ? 13.837 -11.734 -55.740 1.00 44.72 281 SER A O 1
ATOM 2291 N N . ASP A 1 282 ? 14.847 -9.747 -55.455 1.00 38.94 282 ASP A N 1
ATOM 2292 C CA . ASP A 1 282 ? 15.015 -9.499 -56.881 1.00 38.94 282 ASP A CA 1
ATOM 2293 C C . ASP A 1 282 ? 16.404 -8.957 -57.190 1.00 38.94 282 ASP A C 1
ATOM 2295 O O . ASP A 1 282 ? 16.888 -7.949 -56.676 1.00 38.94 282 ASP A O 1
ATOM 2299 N N . LYS A 1 283 ? 17.067 -9.760 -58.016 1.00 45.53 283 LYS A N 1
ATOM 2300 C CA . LYS A 1 283 ? 18.420 -9.624 -58.522 1.00 45.53 283 LYS A CA 1
ATOM 2301 C C . LYS A 1 283 ? 18.483 -8.400 -59.429 1.00 45.53 283 LYS A C 1
ATOM 2303 O O . LYS A 1 283 ? 17.956 -8.449 -60.535 1.00 45.53 283 LYS A O 1
ATOM 2308 N N . CYS A 1 284 ? 19.230 -7.371 -59.046 1.00 32.75 284 CYS A N 1
ATOM 2309 C CA . CYS A 1 284 ? 19.707 -6.394 -60.019 1.00 32.75 284 CYS A CA 1
ATOM 2310 C C . CYS A 1 284 ? 21.094 -6.831 -60.510 1.00 32.75 284 CYS A C 1
ATOM 2312 O O . CYS A 1 284 ? 22.122 -6.519 -59.913 1.00 32.75 284 CYS A O 1
ATOM 2314 N N . LYS A 1 285 ? 21.104 -7.633 -61.581 1.00 41.47 285 LYS A N 1
ATOM 2315 C CA . LYS A 1 285 ? 22.252 -7.730 -62.487 1.00 41.47 285 LYS A CA 1
ATOM 2316 C C . LYS A 1 285 ? 22.221 -6.477 -63.356 1.00 41.47 285 LYS A C 1
ATOM 2318 O O . LYS A 1 285 ? 21.294 -6.343 -64.146 1.00 41.47 285 LYS A O 1
ATOM 2323 N N . ILE A 1 286 ? 23.239 -5.627 -63.277 1.00 38.41 286 ILE A N 1
ATOM 2324 C CA . ILE A 1 286 ? 23.578 -4.741 -64.393 1.00 38.41 286 ILE A CA 1
ATOM 2325 C C . ILE A 1 286 ? 25.043 -4.979 -64.739 1.00 38.41 286 ILE A C 1
ATOM 2327 O O . ILE A 1 286 ? 25.930 -4.931 -63.890 1.00 38.41 286 ILE A O 1
ATOM 2331 N N . GLN A 1 287 ? 25.215 -5.371 -65.997 1.00 33.75 287 GLN A N 1
ATOM 2332 C CA . GLN A 1 287 ? 26.456 -5.674 -66.686 1.00 33.75 287 GLN A CA 1
ATOM 2333 C C . GLN A 1 287 ? 27.192 -4.382 -67.047 1.00 33.75 287 GLN A C 1
ATOM 2335 O O . GLN A 1 287 ? 26.570 -3.369 -67.351 1.00 33.75 287 GLN A O 1
ATOM 2340 N N . ASN A 1 288 ? 28.520 -4.477 -67.056 1.00 35.25 288 ASN A N 1
ATOM 2341 C CA . ASN A 1 288 ? 29.423 -3.526 -67.690 1.00 35.25 288 ASN A CA 1
ATOM 2342 C C . ASN A 1 288 ? 29.089 -3.360 -69.180 1.00 35.25 288 ASN A C 1
ATOM 2344 O O . ASN A 1 288 ? 28.986 -4.371 -69.879 1.00 35.25 288 ASN A O 1
ATOM 2348 N N . HIS A 1 289 ? 29.023 -2.113 -69.647 1.00 37.59 289 HIS A N 1
ATOM 2349 C CA . HIS A 1 289 ? 29.611 -1.659 -70.909 1.00 37.59 289 HIS A CA 1
ATOM 2350 C C . HIS A 1 289 ? 29.779 -0.142 -70.904 1.00 37.59 289 HIS A C 1
ATOM 2352 O O . HIS A 1 289 ? 28.834 0.548 -70.462 1.00 37.59 289 HIS A O 1
#

Radius of gyration: 32.32 Å; chains: 1; bounding box: 67×90×91 Å

Sequence (289 aa):
MYYLILISNMMNLSEIETYINTHLESISVVTTILGVSVLGLLGYMFKPIREYIRKVSTPKDADILVEYDKYFTEKELEKLNIPYIQRIENNIERDVFKETTEFLKSSEQVLIIYGESGVGKTRLTIEISKRIKGSDIFARVFRFKRRCLFVNLRRYQSPKDVEEKLNAKLLEKTVLILDDYQYNMEVFSEVRNNAFKRNSKLIITTRPIFAKALNDRLELASVRELHLGRMDIKGILPENVDGSLKYAIEKISEGNPAITLLAIDYINKHSTTNDSVPKSSDKCKIQNH

Secondary structure (DSSP, 8-state):
-HHHHHHTT---HHHHHHHHHHHHHHHHHHHHHHHHHHHHHHHHHHHHHHHHHHHS---TT--SEE-HHHHS-HHHHHHTTS----EETTEEEEEHHHHHHHHHHSS--EEEEEESTTSSHHHHHHHHHHHHHH-HHHHHH--S-S-EEEE--TT---HHHHHHHHHHHPPSS-EEEETT----HHHHHHHHHHHHHTT-EEEEEE-HHHHHHHHHHHTTS-EEEEEE----GGGTS-TTS-HHHHHHHHHHHTT-HHHHHHHHHHHHHHHTTGGG-------------

pLDDT: mean 74.29, std 17.01, range [32.75, 95.75]

Organism: Methanosarcina barkeri (strain Fusaro / DSM 804) (NCBI:txid269797)